Protein AF-A0A2M7FR73-F1 (afdb_monomer_lite)

Secondary structure (DSSP, 8-state):
--EEE-TTHHHHHTT-EEEE-HHHHHHHHH-HHHHHHHHHHTTTSEEEE-HHHHHHHHHT--SHHHHHHHHHHHTSTTEEEPP--HHHHHHHHHHHHHHHHHHHHH-TT----HHHHHHHHHHHHHGGGEEEEES-TTTS-GGGEEEEEEEEEEETTTTEEEEEEEEEE-HHHHHHHHHHHHHHHHHHHHHHHHH--

Organism: NCBI:txid1974536

Structure (mmCIF, N/CA/C/O backbone):
data_AF-A0A2M7FR73-F1
#
_entry.id   AF-A0A2M7FR73-F1
#
loop_
_atom_site.group_PDB
_atom_site.id
_atom_site.type_symbol
_atom_site.label_atom_id
_atom_site.label_alt_id
_atom_site.label_comp_id
_atom_site.label_asym_id
_atom_site.label_entity_id
_atom_site.label_seq_id
_atom_site.pdbx_PDB_ins_code
_atom_site.Cartn_x
_atom_site.Cartn_y
_atom_site.Cartn_z
_atom_site.occupancy
_atom_site.B_iso_or_equiv
_atom_site.auth_seq_id
_atom_site.auth_comp_id
_atom_site.auth_asym_id
_atom_site.auth_atom_id
_atom_site.pdbx_PDB_model_num
ATOM 1 N N . MET A 1 1 ? -22.924 7.585 11.594 1.00 59.19 1 MET A N 1
ATOM 2 C CA . MET A 1 1 ? -22.447 7.758 10.203 1.00 59.19 1 MET A CA 1
ATOM 3 C C . MET A 1 1 ? -22.747 6.503 9.373 1.00 59.19 1 MET A C 1
ATOM 5 O O . MET A 1 1 ? -22.727 5.417 9.946 1.00 59.19 1 MET A O 1
ATOM 9 N N . GLN A 1 2 ? -23.072 6.599 8.073 1.00 63.97 2 GLN A N 1
ATOM 10 C CA . GLN A 1 2 ? -23.275 5.413 7.218 1.00 63.97 2 GLN A CA 1
ATOM 11 C C . GLN A 1 2 ? -21.979 5.078 6.461 1.00 63.97 2 GLN A C 1
ATOM 13 O O . GLN A 1 2 ? -21.367 5.945 5.837 1.00 63.97 2 GLN A O 1
ATOM 18 N N . TYR A 1 3 ? -21.546 3.817 6.528 1.00 67.19 3 TYR A N 1
ATOM 19 C CA . TYR A 1 3 ? -20.463 3.293 5.698 1.00 67.19 3 TYR A CA 1
ATOM 20 C C . TYR A 1 3 ? -20.998 2.212 4.760 1.00 67.19 3 TYR A C 1
ATOM 22 O O . TYR A 1 3 ? -21.905 1.451 5.099 1.00 67.19 3 TYR A O 1
ATOM 30 N N . PHE A 1 4 ? -20.424 2.160 3.566 1.00 75.31 4 PHE A N 1
ATOM 31 C CA . PHE A 1 4 ? -20.781 1.244 2.498 1.00 75.31 4 PHE A CA 1
ATOM 32 C C . PHE A 1 4 ? -19.565 0.397 2.149 1.00 75.31 4 PHE A C 1
ATOM 34 O O . PHE A 1 4 ? -18.451 0.899 1.989 1.00 75.31 4 PHE A O 1
ATOM 41 N N . LEU A 1 5 ? -19.792 -0.904 2.026 1.00 75.38 5 LEU A N 1
ATOM 42 C CA . LEU A 1 5 ? -18.784 -1.876 1.635 1.00 75.38 5 LEU A CA 1
ATOM 43 C C . LEU A 1 5 ? -19.246 -2.526 0.342 1.00 75.38 5 LEU A C 1
ATOM 45 O O . LEU A 1 5 ? -20.418 -2.882 0.212 1.00 75.38 5 LEU A O 1
ATOM 49 N N . THR A 1 6 ? -18.333 -2.724 -0.602 1.00 73.75 6 THR A N 1
ATOM 50 C CA . THR A 1 6 ? -18.615 -3.635 -1.714 1.00 73.75 6 THR A CA 1
ATOM 51 C C . THR A 1 6 ? -18.852 -5.044 -1.172 1.00 73.75 6 THR A C 1
ATOM 53 O O . THR A 1 6 ? -18.180 -5.473 -0.229 1.00 73.75 6 THR A O 1
ATOM 56 N N . GLU A 1 7 ? -19.783 -5.778 -1.780 1.00 58.44 7 GLU A N 1
ATOM 57 C CA . GLU A 1 7 ? -20.043 -7.176 -1.429 1.00 58.44 7 GLU A CA 1
ATOM 58 C C . GLU A 1 7 ? -18.736 -8.000 -1.461 1.00 58.44 7 GLU A C 1
ATOM 60 O O . GLU A 1 7 ? -17.885 -7.801 -2.330 1.00 58.44 7 GLU A O 1
ATOM 65 N N . ASN A 1 8 ? -18.572 -8.930 -0.512 1.00 62.22 8 ASN A N 1
ATOM 66 C CA . ASN A 1 8 ? -17.455 -9.891 -0.414 1.00 62.22 8 ASN A CA 1
ATOM 67 C C . ASN A 1 8 ? -16.085 -9.374 0.075 1.00 62.22 8 ASN A C 1
ATOM 69 O O . ASN A 1 8 ? -15.104 -10.118 -0.011 1.00 62.22 8 ASN A O 1
ATOM 73 N N . ILE A 1 9 ? -15.978 -8.163 0.643 1.00 74.88 9 ILE A N 1
ATOM 74 C CA . ILE A 1 9 ? -14.707 -7.713 1.257 1.00 74.88 9 ILE A CA 1
ATOM 75 C C . ILE A 1 9 ? -14.231 -8.707 2.323 1.00 74.88 9 ILE A C 1
ATOM 77 O O . ILE A 1 9 ? -13.101 -9.183 2.245 1.00 74.88 9 ILE A O 1
ATOM 81 N N . SER A 1 10 ? -15.107 -9.069 3.264 1.00 65.94 10 SER A N 1
ATOM 82 C CA . SER A 1 10 ? -14.769 -9.909 4.419 1.00 65.94 10 SER A CA 1
ATOM 83 C C . SER A 1 10 ? -14.323 -11.325 4.034 1.00 65.94 10 SER A C 1
ATOM 85 O O . SER A 1 10 ? -13.342 -11.833 4.582 1.00 65.94 10 SER A O 1
ATOM 87 N N . SER A 1 11 ? -14.987 -11.958 3.059 1.00 65.12 11 SER A N 1
ATOM 88 C CA . SER A 1 11 ? -14.630 -13.302 2.582 1.00 65.12 11 SER A CA 1
ATOM 89 C C . SER A 1 11 ? -13.299 -13.317 1.834 1.00 65.12 11 SER A C 1
ATOM 91 O O . SER A 1 11 ? -12.516 -14.251 1.996 1.00 65.12 11 SER A O 1
ATOM 93 N N . ASN A 1 12 ? -13.011 -12.272 1.052 1.00 70.31 12 ASN A N 1
ATOM 94 C CA . ASN A 1 12 ? -11.760 -12.167 0.303 1.00 70.31 12 ASN A CA 1
ATOM 95 C C . ASN A 1 12 ? -10.567 -11.840 1.210 1.00 70.31 12 ASN A C 1
ATOM 97 O O . ASN A 1 12 ? -9.438 -12.201 0.884 1.00 70.31 12 ASN A O 1
ATOM 101 N N . SER A 1 13 ? -10.802 -11.181 2.347 1.00 75.25 13 SER A N 1
ATOM 102 C CA . SER A 1 13 ? -9.756 -10.700 3.252 1.00 75.25 13 SER A CA 1
ATOM 103 C C . SER A 1 13 ? -9.394 -11.617 4.408 1.00 75.25 13 SER A C 1
ATOM 105 O O . SER A 1 13 ? -8.454 -11.283 5.122 1.00 75.25 13 SER A O 1
ATOM 107 N N . SER A 1 14 ? -10.090 -12.738 4.616 1.00 84.19 14 SER A N 1
ATOM 108 C CA . SER A 1 14 ? -9.852 -13.617 5.770 1.00 84.19 14 SER A CA 1
ATOM 109 C C . SER A 1 14 ? -8.416 -14.158 5.809 1.00 84.19 14 SER A C 1
ATOM 111 O O . SER A 1 14 ? -7.885 -14.616 4.794 1.00 84.19 14 SER A O 1
ATOM 113 N N . ASN A 1 15 ? -7.806 -14.168 6.997 1.00 89.94 15 ASN A N 1
ATOM 114 C CA . ASN A 1 15 ? -6.436 -14.626 7.256 1.00 89.94 15 ASN A CA 1
ATOM 115 C C . ASN A 1 15 ? -5.366 -13.859 6.458 1.00 89.94 15 ASN A C 1
ATOM 117 O O . ASN A 1 15 ? -4.362 -14.438 6.035 1.00 89.94 15 ASN A O 1
ATOM 121 N N . LYS A 1 16 ? -5.590 -12.562 6.211 1.00 95.00 16 LYS A N 1
ATOM 122 C CA . LYS A 1 16 ? -4.648 -11.671 5.513 1.00 95.00 16 LYS A CA 1
ATOM 123 C C . LYS A 1 16 ? -4.092 -10.601 6.443 1.00 95.00 16 LYS A C 1
ATOM 125 O O . LYS A 1 16 ? -4.699 -10.252 7.453 1.00 95.00 16 LYS A O 1
ATOM 130 N N . GLN A 1 17 ? -2.951 -10.045 6.061 1.00 96.62 17 GLN A N 1
ATOM 131 C CA . GLN A 1 17 ? -2.432 -8.799 6.615 1.00 96.62 17 GLN A CA 1
ATOM 132 C C . GLN A 1 17 ? -3.007 -7.617 5.829 1.00 96.62 17 GLN A C 1
ATOM 134 O O . GLN A 1 17 ? -2.804 -7.509 4.622 1.00 96.62 17 GLN A O 1
ATOM 139 N N . ILE A 1 18 ? -3.733 -6.737 6.501 1.00 97.06 18 ILE A N 1
ATOM 140 C CA . ILE A 1 18 ? -4.370 -5.560 5.917 1.00 97.06 18 ILE A CA 1
ATOM 141 C C . ILE A 1 18 ? -3.530 -4.346 6.288 1.00 97.06 18 ILE A C 1
ATOM 143 O O . ILE A 1 18 ? -3.634 -3.824 7.393 1.00 97.06 18 ILE A O 1
ATOM 147 N N . PHE A 1 19 ? -2.667 -3.928 5.373 1.00 97.56 19 PHE A N 1
ATOM 148 C CA . PHE A 1 19 ? -1.839 -2.744 5.539 1.00 97.56 19 PHE A CA 1
ATOM 149 C C . PHE A 1 19 ? -2.688 -1.485 5.398 1.00 97.56 19 PHE A C 1
ATOM 151 O O . PHE A 1 19 ? -3.508 -1.381 4.482 1.00 97.56 19 PHE A O 1
ATOM 158 N N . LEU A 1 20 ? -2.481 -0.538 6.305 1.00 96.94 20 LEU A N 1
ATOM 159 C CA . LEU A 1 20 ? -3.213 0.721 6.348 1.00 96.94 20 LEU A CA 1
ATOM 160 C C . LEU A 1 20 ? -2.299 1.853 5.884 1.00 96.94 20 LEU A C 1
ATOM 162 O O . LEU A 1 20 ? -1.290 2.141 6.522 1.00 96.94 20 LEU A O 1
ATOM 166 N N . ASP A 1 21 ? -2.657 2.481 4.771 1.00 94.94 21 ASP A N 1
ATOM 167 C CA . ASP A 1 21 ? -2.000 3.698 4.304 1.00 94.94 21 ASP A CA 1
ATOM 168 C C . ASP A 1 21 ? -2.312 4.890 5.233 1.00 94.94 21 ASP A C 1
ATOM 170 O O . ASP A 1 21 ? -3.352 4.918 5.900 1.00 94.94 21 ASP A O 1
ATOM 174 N N . ASN A 1 22 ? -1.447 5.904 5.243 1.00 94.25 22 ASN A N 1
ATOM 175 C CA . ASN A 1 22 ? -1.577 7.116 6.052 1.00 94.25 22 ASN A CA 1
ATOM 176 C C . ASN A 1 22 ? -2.918 7.838 5.828 1.00 94.25 22 ASN A C 1
ATOM 178 O O . ASN A 1 22 ? -3.562 8.283 6.780 1.00 94.25 22 ASN A O 1
ATOM 182 N N . ASP A 1 23 ? -3.383 7.903 4.579 1.00 92.38 23 ASP A N 1
ATOM 183 C CA . ASP A 1 23 ? -4.678 8.499 4.236 1.00 92.38 23 ASP A CA 1
ATOM 184 C C . ASP A 1 23 ? -5.845 7.837 4.975 1.00 92.38 23 ASP A C 1
ATOM 186 O O . ASP A 1 23 ? -6.794 8.509 5.392 1.00 92.38 23 ASP A O 1
ATOM 190 N N . PHE A 1 24 ? -5.782 6.512 5.115 1.00 94.38 24 PHE A N 1
ATOM 191 C CA . PHE A 1 24 ? -6.808 5.746 5.801 1.00 94.38 24 PHE A CA 1
ATOM 192 C C . PHE A 1 24 ? -6.625 5.799 7.317 1.00 94.38 24 PHE A C 1
ATOM 194 O O . PHE A 1 24 ? -7.611 5.959 8.025 1.00 94.38 24 PHE A O 1
ATOM 201 N N . LEU A 1 25 ? -5.388 5.766 7.825 1.00 95.25 25 LEU A N 1
ATOM 202 C CA . LEU A 1 25 ? -5.105 5.967 9.253 1.00 95.25 25 LEU A CA 1
ATOM 203 C C . LEU A 1 25 ? -5.626 7.317 9.752 1.00 95.25 25 LEU A C 1
ATOM 205 O O . LEU A 1 25 ? -6.305 7.370 10.773 1.00 95.25 25 LEU A O 1
ATOM 209 N N . SER A 1 26 ? -5.385 8.386 8.992 1.00 93.88 26 SER A N 1
ATOM 210 C CA . SER A 1 26 ? -5.918 9.725 9.274 1.00 93.88 26 SER A CA 1
ATOM 211 C C . SER A 1 26 ? -7.439 9.739 9.292 1.00 93.88 26 SER A C 1
ATOM 213 O O . SER A 1 26 ? -8.045 10.359 10.158 1.00 93.88 26 SER A O 1
ATOM 215 N N . PHE A 1 27 ? -8.070 8.999 8.382 1.00 92.69 27 PHE A N 1
ATOM 216 C CA . PHE A 1 27 ? -9.517 8.869 8.383 1.00 92.69 27 PHE A CA 1
ATOM 217 C C . PHE A 1 27 ? -10.043 8.115 9.609 1.00 92.69 27 PHE A C 1
ATOM 219 O O . PHE A 1 27 ? -10.992 8.575 10.231 1.00 92.69 27 PHE A O 1
ATOM 226 N N . LEU A 1 28 ? -9.424 6.998 9.989 1.00 93.88 28 LEU A N 1
ATOM 227 C CA . LEU A 1 28 ? -9.818 6.244 11.180 1.00 93.88 28 LEU A CA 1
ATOM 228 C C . LEU A 1 28 ? -9.638 7.053 12.467 1.00 93.88 28 LEU A C 1
ATOM 230 O O . LEU A 1 28 ? -10.496 6.990 13.338 1.00 93.88 28 LEU A O 1
ATOM 234 N N . PHE A 1 29 ? -8.560 7.832 12.564 1.00 94.19 29 PHE A N 1
ATOM 235 C CA . PHE A 1 29 ? -8.292 8.703 13.709 1.00 94.19 29 PHE A CA 1
ATOM 236 C C . PHE A 1 29 ? -9.368 9.780 13.904 1.00 94.19 29 PHE A C 1
ATOM 238 O O . PHE A 1 29 ? -9.668 10.161 15.029 1.00 94.19 29 PHE A O 1
ATOM 245 N N . GLU A 1 30 ? -9.953 10.269 12.812 1.00 91.75 30 GLU A N 1
ATOM 246 C CA . GLU A 1 30 ? -11.005 11.289 12.841 1.00 91.75 30 GLU A CA 1
ATOM 247 C C . GLU A 1 30 ? -12.422 10.704 13.001 1.00 91.75 30 GLU A C 1
ATOM 249 O O . GLU A 1 30 ? -13.370 11.471 13.167 1.00 91.75 30 GLU A O 1
ATOM 254 N N . ASN A 1 31 ? -12.604 9.380 12.887 1.00 89.62 31 ASN A N 1
ATOM 255 C CA . ASN A 1 31 ? -13.924 8.758 12.735 1.00 89.62 31 ASN A CA 1
ATOM 256 C C . ASN A 1 31 ? -14.073 7.480 13.578 1.00 89.62 31 ASN A C 1
ATOM 258 O O . ASN A 1 31 ? -13.907 6.364 13.070 1.00 89.62 31 ASN A O 1
ATOM 262 N N . ASP A 1 32 ? -14.488 7.648 14.835 1.00 89.12 32 ASP A N 1
ATOM 263 C CA . ASP A 1 32 ? -14.685 6.556 15.802 1.00 89.12 32 ASP A CA 1
ATOM 264 C C . ASP A 1 32 ? -15.652 5.470 15.294 1.00 89.12 32 ASP A C 1
ATOM 266 O O . ASP A 1 32 ? -15.356 4.280 15.392 1.00 89.12 32 ASP A O 1
ATOM 270 N N . ASP A 1 33 ? -16.759 5.860 14.648 1.00 87.56 33 ASP A N 1
ATOM 271 C CA . ASP A 1 33 ? -17.737 4.926 14.061 1.00 87.56 33 ASP A CA 1
ATOM 272 C C . ASP A 1 33 ? -17.077 3.931 13.083 1.00 87.56 33 ASP A C 1
ATOM 274 O O . ASP A 1 33 ? -17.416 2.743 13.040 1.00 87.56 33 ASP A O 1
ATOM 278 N N . VAL A 1 34 ? -16.130 4.409 12.268 1.00 89.00 34 VAL A N 1
ATOM 279 C CA . VAL A 1 34 ? -15.434 3.564 11.285 1.00 89.00 34 VAL A CA 1
ATOM 280 C C . VAL A 1 34 ? -14.333 2.768 11.969 1.00 89.00 34 VAL A C 1
ATOM 282 O O . VAL A 1 34 ? -14.168 1.585 11.665 1.00 89.00 34 VAL A O 1
ATOM 285 N N . LEU A 1 35 ? -13.617 3.376 12.916 1.00 92.19 35 LEU A N 1
ATOM 286 C CA . LEU A 1 35 ? -12.625 2.689 13.737 1.00 92.19 35 LEU A CA 1
ATOM 287 C C . LEU A 1 35 ? -13.225 1.465 14.444 1.00 92.19 35 LEU A C 1
ATOM 289 O O . LEU A 1 35 ? -12.611 0.401 14.439 1.00 92.19 35 LEU A O 1
ATOM 293 N N . GLU A 1 36 ? -14.443 1.573 14.977 1.00 90.69 36 GLU A N 1
ATOM 294 C CA . GLU A 1 36 ? -15.150 0.454 15.609 1.00 90.69 36 GLU A CA 1
ATOM 295 C C . GLU A 1 36 ? -15.612 -0.621 14.612 1.00 90.69 36 GLU A C 1
ATOM 297 O O . GLU A 1 36 ? -15.669 -1.812 14.942 1.00 90.69 36 GLU A O 1
ATOM 302 N N . ALA A 1 37 ? -15.963 -0.223 13.388 1.00 89.31 37 ALA A N 1
ATOM 303 C CA . ALA A 1 37 ? -16.460 -1.134 12.362 1.00 89.31 37 ALA A CA 1
ATOM 304 C C . ALA A 1 37 ? -15.344 -1.974 11.721 1.00 89.31 37 ALA A C 1
ATOM 306 O O . ALA A 1 37 ? -15.544 -3.154 11.424 1.00 89.31 37 ALA A O 1
ATOM 307 N N . ILE A 1 38 ? -14.161 -1.395 11.511 1.00 91.06 38 ILE A N 1
ATOM 308 C CA . ILE A 1 38 ? -13.073 -2.008 10.735 1.00 91.06 38 ILE A CA 1
ATOM 309 C C . ILE A 1 38 ? -12.577 -3.345 11.309 1.00 91.06 38 ILE A C 1
ATOM 311 O O . ILE A 1 38 ? -12.502 -4.309 10.541 1.00 91.06 38 ILE A O 1
ATOM 315 N N . PRO A 1 39 ? -12.336 -3.496 12.624 1.00 90.06 39 PRO A N 1
ATOM 316 C CA . PRO A 1 39 ? -11.994 -4.791 13.209 1.00 90.06 39 PRO A CA 1
ATOM 317 C C . PRO A 1 39 ? -13.078 -5.857 13.005 1.00 90.06 39 PRO A C 1
ATOM 319 O O . PRO A 1 39 ? -12.763 -7.038 12.908 1.00 90.06 39 PRO A O 1
ATOM 322 N N . ARG A 1 40 ? -14.359 -5.471 12.901 1.00 88.94 40 ARG A N 1
ATOM 323 C CA . ARG A 1 40 ? -15.458 -6.417 12.635 1.00 88.94 40 ARG A CA 1
ATOM 324 C C . ARG A 1 40 ? -15.454 -6.881 11.180 1.00 88.94 40 ARG A C 1
ATOM 326 O O . ARG A 1 40 ? -15.692 -8.056 10.914 1.00 88.94 40 ARG A O 1
ATOM 333 N N . ILE A 1 41 ? -15.158 -5.972 10.251 1.00 88.56 41 ILE A N 1
ATOM 334 C CA . ILE A 1 41 ? -15.055 -6.256 8.811 1.00 88.56 41 ILE A CA 1
ATOM 335 C C . ILE A 1 41 ? -13.890 -7.215 8.532 1.00 88.56 41 ILE A C 1
ATOM 337 O O . ILE A 1 41 ? -14.020 -8.133 7.723 1.00 88.56 41 ILE A O 1
ATOM 341 N N . PHE A 1 42 ? -12.775 -7.023 9.238 1.00 91.62 42 PHE A N 1
ATOM 342 C CA . PHE A 1 42 ? -11.528 -7.770 9.080 1.00 91.62 42 PHE A CA 1
ATOM 343 C C . PHE A 1 42 ? -11.244 -8.696 10.273 1.00 91.62 42 PHE A C 1
ATOM 345 O O . PHE A 1 42 ? -10.096 -8.875 10.664 1.00 91.62 42 PHE A O 1
ATOM 352 N N . SER A 1 43 ? -12.286 -9.299 10.851 1.00 88.81 43 SER A N 1
ATOM 353 C CA . SER A 1 43 ? -12.218 -10.028 12.130 1.00 88.81 43 SER A CA 1
ATOM 354 C C . SER A 1 43 ? -11.258 -11.220 12.165 1.00 88.81 43 SER A C 1
ATOM 356 O O . SER A 1 43 ? -10.740 -11.554 13.227 1.00 88.81 43 SER A O 1
ATOM 358 N N . ASN A 1 44 ? -10.981 -11.836 11.015 1.00 90.81 44 ASN A N 1
ATOM 359 C CA . ASN A 1 44 ? -10.023 -12.940 10.875 1.00 90.81 44 ASN A CA 1
ATOM 360 C C . ASN A 1 44 ? -8.688 -12.488 10.268 1.00 90.81 44 ASN A C 1
ATOM 362 O O . ASN A 1 44 ? -7.964 -13.293 9.682 1.00 90.81 44 ASN A O 1
ATOM 366 N N . SER A 1 45 ? -8.384 -11.199 10.325 1.00 94.38 45 SER A N 1
ATOM 367 C CA . SER A 1 45 ? -7.256 -10.593 9.628 1.00 94.38 45 SER A CA 1
ATOM 368 C C . SER A 1 45 ? -6.504 -9.669 10.570 1.00 94.38 45 SER A C 1
ATOM 370 O O . SER A 1 45 ? -7.024 -9.204 11.580 1.00 94.38 45 SER A O 1
ATOM 372 N N . SER A 1 46 ? -5.247 -9.405 10.245 1.00 95.50 46 SER A N 1
ATOM 373 C CA . SER A 1 46 ? -4.416 -8.496 11.027 1.00 95.50 46 SER A CA 1
ATOM 374 C C . SER A 1 46 ? -4.446 -7.117 10.394 1.00 95.50 46 SER A C 1
ATOM 376 O O . SER A 1 46 ? -4.090 -6.994 9.225 1.00 95.50 46 SER A O 1
ATOM 378 N N . LEU A 1 47 ? -4.825 -6.084 11.144 1.00 97.19 47 LEU A N 1
ATOM 379 C CA . LEU A 1 47 ? -4.656 -4.698 10.707 1.00 97.19 47 LEU A CA 1
ATOM 380 C C . LEU A 1 47 ? -3.208 -4.300 10.977 1.00 97.19 47 LEU A C 1
ATOM 382 O O . LEU A 1 47 ? -2.758 -4.342 12.119 1.00 97.19 47 LEU A O 1
ATOM 386 N N . VAL A 1 48 ? -2.461 -3.978 9.927 1.00 97.50 48 VAL A N 1
ATOM 387 C CA . VAL A 1 48 ? -1.015 -3.772 10.000 1.00 97.50 48 VAL A CA 1
ATOM 388 C C . VAL A 1 48 ? -0.670 -2.322 9.692 1.00 97.50 48 VAL A C 1
ATOM 390 O O . VAL A 1 48 ? -1.102 -1.776 8.677 1.00 97.50 48 VAL A O 1
ATOM 393 N N . ILE A 1 49 ? 0.157 -1.721 10.543 1.00 97.31 49 ILE A N 1
ATOM 394 C CA . ILE A 1 49 ? 0.754 -0.406 10.305 1.00 97.31 49 ILE A CA 1
ATOM 395 C C . ILE A 1 49 ? 2.199 -0.621 9.864 1.00 97.31 49 ILE A C 1
ATOM 397 O O . ILE A 1 49 ? 3.006 -1.221 10.578 1.00 97.31 49 ILE A O 1
ATOM 401 N N . ASP A 1 50 ? 2.520 -0.171 8.653 1.00 96.12 50 ASP A N 1
ATOM 402 C CA . ASP A 1 50 ? 3.901 -0.143 8.184 1.00 96.12 50 ASP A CA 1
ATOM 403 C C . ASP A 1 50 ? 4.651 1.039 8.810 1.00 96.12 50 ASP A C 1
ATOM 405 O O . ASP A 1 50 ? 4.085 2.119 8.969 1.00 96.12 50 ASP A O 1
ATOM 409 N N . SER A 1 51 ? 5.940 0.859 9.104 1.00 94.38 51 SER A N 1
ATOM 410 C CA . SER A 1 51 ? 6.797 1.914 9.658 1.00 94.38 51 SER A CA 1
ATOM 411 C C . SER A 1 51 ? 6.834 3.185 8.804 1.00 94.38 51 SER A C 1
ATOM 413 O O . SER A 1 51 ? 7.022 4.275 9.335 1.00 94.38 51 SER A O 1
ATOM 415 N N . PHE A 1 52 ? 6.671 3.073 7.482 1.00 93.94 52 PHE A N 1
ATOM 416 C CA . PHE A 1 52 ? 6.593 4.236 6.604 1.00 93.94 52 PHE A CA 1
ATOM 417 C C . PHE A 1 52 ? 5.237 4.942 6.697 1.00 93.94 52 PHE A C 1
ATOM 419 O O . PHE A 1 52 ? 5.214 6.168 6.725 1.00 93.94 52 PHE A O 1
ATOM 426 N N . SER A 1 53 ? 4.130 4.200 6.810 1.00 95.12 53 SER A N 1
ATOM 427 C CA . SER A 1 53 ? 2.803 4.788 7.044 1.00 95.12 53 SER A CA 1
ATOM 428 C C . SER A 1 53 ? 2.728 5.464 8.411 1.00 95.12 53 SER A C 1
ATOM 430 O O . SER A 1 53 ? 2.221 6.576 8.508 1.00 95.12 53 SER A O 1
ATOM 432 N N . GLU A 1 54 ? 3.288 4.838 9.450 1.00 95.50 54 GLU A N 1
ATOM 433 C CA . GLU A 1 54 ? 3.473 5.447 10.772 1.00 95.50 54 GLU A CA 1
ATOM 434 C C . GLU A 1 54 ? 4.295 6.735 10.676 1.00 95.50 54 GLU A C 1
ATOM 436 O O . GLU A 1 54 ? 3.893 7.773 11.201 1.00 95.50 54 GLU A O 1
ATOM 441 N N . PHE A 1 55 ? 5.428 6.689 9.969 1.00 95.00 55 PHE A N 1
ATOM 442 C CA . PHE A 1 55 ? 6.268 7.862 9.775 1.00 95.00 55 PHE A CA 1
ATOM 443 C C . PHE A 1 55 ? 5.498 9.011 9.116 1.00 95.00 55 PHE A C 1
ATOM 445 O O . PHE A 1 55 ? 5.543 10.123 9.634 1.00 95.00 55 PHE A O 1
ATOM 452 N N . GLU A 1 56 ? 4.763 8.779 8.024 1.00 94.00 56 GLU A N 1
ATOM 453 C CA . GLU A 1 56 ? 3.955 9.839 7.396 1.00 94.00 56 GLU A CA 1
ATOM 454 C C . GLU A 1 56 ? 2.837 10.346 8.299 1.00 94.00 56 GLU A C 1
ATOM 456 O O . GLU A 1 56 ? 2.616 11.553 8.376 1.00 94.00 56 GLU A O 1
ATOM 461 N N . PHE A 1 57 ? 2.178 9.441 9.019 1.00 95.12 57 PHE A N 1
ATOM 462 C CA . PHE A 1 57 ? 1.086 9.776 9.924 1.00 95.12 57 PHE A CA 1
ATOM 463 C C . PHE A 1 57 ? 1.517 10.704 11.062 1.00 95.12 57 PHE A C 1
ATOM 465 O O . PHE A 1 57 ? 0.718 11.527 11.516 1.00 95.12 57 PHE A O 1
ATOM 472 N N . LEU A 1 58 ? 2.775 10.592 11.501 1.00 95.12 58 LEU A N 1
ATOM 473 C CA . LEU A 1 58 ? 3.344 11.375 12.597 1.00 95.12 58 LEU A CA 1
ATOM 474 C C . LEU A 1 58 ? 4.180 12.582 12.144 1.00 95.12 58 LEU A C 1
ATOM 476 O O . LEU A 1 58 ? 4.302 13.545 12.903 1.00 95.12 58 LEU A O 1
ATOM 480 N N . ARG A 1 59 ? 4.780 12.550 10.945 1.00 92.00 59 ARG A N 1
ATOM 481 C CA . ARG A 1 59 ? 5.768 13.552 10.497 1.00 92.00 59 ARG A CA 1
ATOM 482 C C . ARG A 1 59 ? 5.188 14.959 10.386 1.00 92.00 59 ARG A C 1
ATOM 484 O O . ARG A 1 59 ? 5.868 15.914 10.752 1.00 92.00 59 ARG A O 1
ATOM 491 N N . ASP A 1 60 ? 3.968 15.088 9.875 1.00 81.50 60 ASP A N 1
ATOM 492 C CA . ASP A 1 60 ? 3.410 16.389 9.482 1.00 81.50 60 ASP A CA 1
ATOM 493 C C . ASP A 1 60 ? 2.630 17.084 10.624 1.00 81.50 60 ASP A C 1
ATOM 495 O O . ASP A 1 60 ? 1.935 18.078 10.410 1.00 81.50 60 ASP A O 1
ATOM 499 N N . ILE A 1 61 ? 2.777 16.598 11.865 1.00 89.12 61 ILE A N 1
ATOM 500 C CA . ILE A 1 61 ? 2.107 17.139 13.053 1.00 89.12 61 ILE A CA 1
ATOM 501 C C . ILE A 1 61 ? 2.995 18.177 13.746 1.00 89.12 61 ILE A C 1
ATOM 503 O O . ILE A 1 61 ? 3.996 17.849 14.385 1.00 89.12 61 ILE A O 1
ATOM 507 N N . PHE A 1 62 ? 2.592 19.445 13.679 1.00 88.44 62 PHE A N 1
ATOM 508 C CA . PHE A 1 62 ? 3.308 20.533 14.350 1.00 88.44 62 PHE A CA 1
ATOM 509 C C . PHE A 1 62 ? 2.988 20.636 15.851 1.00 88.44 62 PHE A C 1
ATOM 511 O O . PHE A 1 62 ? 3.845 21.025 16.644 1.00 88.44 62 PHE A O 1
ATOM 518 N N . VAL A 1 63 ? 1.756 20.307 16.259 1.00 93.88 63 VAL A N 1
ATOM 519 C CA . VAL A 1 63 ? 1.283 20.489 17.639 1.00 93.88 63 VAL A CA 1
ATOM 520 C C . VAL A 1 63 ? 1.660 19.270 18.496 1.00 93.88 63 VAL A C 1
ATOM 522 O O . VAL A 1 63 ? 1.163 18.173 18.237 1.00 93.88 63 VAL A O 1
ATOM 525 N N . PRO A 1 64 ? 2.469 19.424 19.565 1.00 93.38 64 PRO A N 1
ATOM 526 C CA . PRO A 1 64 ? 2.932 18.281 20.357 1.00 93.38 64 PRO A CA 1
ATOM 527 C C . PRO A 1 64 ? 1.811 17.445 20.985 1.00 93.38 64 PRO A C 1
ATOM 529 O O . PRO A 1 64 ? 1.923 16.225 21.047 1.00 93.38 64 PRO A O 1
ATOM 532 N N . SER A 1 65 ? 0.719 18.073 21.433 1.00 95.62 65 SER A N 1
ATOM 533 C CA . SER A 1 65 ? -0.416 17.344 22.012 1.00 95.62 65 SER A CA 1
ATOM 534 C C . SER A 1 65 ? -1.142 16.479 20.983 1.00 95.62 65 SER A C 1
ATOM 536 O O . SER A 1 65 ? -1.541 15.367 21.309 1.00 95.62 65 SER A O 1
ATOM 538 N N . GLU A 1 66 ? -1.276 16.948 19.741 1.00 95.25 66 GLU A N 1
ATOM 539 C CA . GLU A 1 66 ? -1.855 16.145 18.660 1.00 95.25 66 GLU A CA 1
ATOM 540 C C . GLU A 1 66 ? -0.963 14.943 18.345 1.00 95.25 66 GLU A C 1
ATOM 542 O O . GLU A 1 66 ? -1.461 13.830 18.192 1.00 95.25 66 GLU A O 1
ATOM 547 N N . ARG A 1 67 ? 0.361 15.135 18.340 1.00 95.12 67 ARG A N 1
ATOM 548 C CA . ARG A 1 67 ? 1.307 14.038 18.131 1.00 95.12 67 ARG A CA 1
ATOM 549 C C . ARG A 1 67 ? 1.132 12.938 19.178 1.00 95.12 67 ARG A C 1
ATOM 551 O O . ARG A 1 67 ? 1.063 11.774 18.804 1.00 95.12 67 ARG A O 1
ATOM 558 N N . VAL A 1 68 ? 0.992 13.300 20.455 1.00 96.25 68 VAL A N 1
ATOM 559 C CA . VAL A 1 68 ? 0.751 12.327 21.537 1.00 96.25 68 VAL A CA 1
ATOM 560 C C . VAL A 1 68 ? -0.548 11.549 21.310 1.00 96.25 68 VAL A C 1
ATOM 562 O O . VAL A 1 68 ? -0.565 10.335 21.495 1.00 96.25 68 VAL A O 1
ATOM 565 N N . LEU A 1 69 ? -1.625 12.211 20.874 1.00 96.88 69 LEU A N 1
ATOM 566 C CA . LEU A 1 69 ? -2.893 11.536 20.568 1.00 96.88 69 LEU A CA 1
ATOM 567 C C . LEU A 1 69 ? -2.747 10.546 19.405 1.00 96.88 69 LEU A C 1
ATOM 569 O O . LEU A 1 69 ? -3.269 9.435 19.469 1.00 96.88 69 LEU A O 1
ATOM 573 N N . ARG A 1 70 ? -2.004 10.920 18.360 1.00 96.44 70 ARG A N 1
ATOM 574 C CA . ARG A 1 70 ? -1.746 10.050 17.206 1.00 96.44 70 ARG A CA 1
ATOM 575 C C . ARG A 1 70 ? -0.857 8.860 17.557 1.00 96.44 70 ARG A C 1
ATOM 577 O O . ARG A 1 70 ? -1.162 7.747 17.142 1.00 96.44 70 ARG A O 1
ATOM 584 N N . GLU A 1 71 ? 0.189 9.076 18.353 1.00 96.62 71 GLU A N 1
ATOM 585 C CA . GLU A 1 71 ? 1.047 8.009 18.888 1.00 96.62 71 GLU A CA 1
ATOM 586 C C . GLU A 1 71 ? 0.231 7.026 19.746 1.00 96.62 71 GLU A C 1
ATOM 588 O O . GLU A 1 71 ? 0.368 5.810 19.604 1.00 96.62 71 GLU A O 1
ATOM 593 N N . GLN A 1 72 ? -0.675 7.532 20.591 1.00 97.00 72 GLN A N 1
ATOM 594 C CA . GLN A 1 72 ? -1.596 6.695 21.367 1.00 97.00 72 GLN A CA 1
ATOM 595 C C . GLN A 1 72 ? -2.536 5.887 20.468 1.00 97.00 72 GLN A C 1
ATOM 597 O O . GLN A 1 72 ? -2.707 4.693 20.702 1.00 97.00 72 GLN A O 1
ATOM 602 N N . PHE A 1 73 ? -3.106 6.512 19.437 1.00 97.38 73 PHE A N 1
ATOM 603 C CA . PHE A 1 73 ? -4.011 5.867 18.487 1.00 97.38 73 PHE A CA 1
ATOM 604 C C . PHE A 1 73 ? -3.358 4.683 17.758 1.00 97.38 73 PHE A C 1
ATOM 606 O O . PHE A 1 73 ? -3.896 3.577 17.778 1.00 97.38 73 PHE A O 1
ATOM 613 N N . ILE A 1 74 ? -2.173 4.865 17.166 1.00 96.31 74 ILE A N 1
ATOM 614 C CA . ILE A 1 74 ? -1.479 3.771 16.454 1.00 96.31 74 ILE A CA 1
ATOM 615 C C . ILE A 1 74 ? -0.946 2.684 17.397 1.00 96.31 74 ILE A C 1
ATOM 617 O O . ILE A 1 74 ? -0.617 1.591 16.944 1.00 96.31 74 ILE A O 1
ATOM 621 N N . SER A 1 75 ? -0.891 2.967 18.702 1.00 96.44 75 SER A N 1
ATOM 622 C CA . SER A 1 75 ? -0.518 2.003 19.743 1.00 96.44 75 SER A CA 1
ATOM 623 C C . SER A 1 75 ? -1.691 1.136 20.215 1.00 96.44 75 SER A C 1
ATOM 625 O O . SER A 1 75 ? -1.514 0.298 21.104 1.00 96.44 75 SER A O 1
ATOM 627 N N . TYR A 1 76 ? -2.901 1.324 19.675 1.00 96.69 76 TYR A N 1
ATOM 628 C CA . TYR A 1 76 ? -4.047 0.485 20.022 1.00 96.69 76 TYR A CA 1
ATOM 629 C C . TYR A 1 76 ? -3.798 -0.977 19.638 1.00 96.69 76 TYR A C 1
ATOM 631 O O . TYR A 1 76 ? -3.255 -1.285 18.582 1.00 96.69 76 TYR A O 1
ATOM 639 N N . ASN A 1 77 ? -4.264 -1.896 20.486 1.00 94.81 77 ASN A N 1
ATOM 640 C CA . ASN A 1 77 ? -4.061 -3.343 20.333 1.00 94.81 77 ASN A CA 1
ATOM 641 C C . ASN A 1 77 ? -4.699 -3.952 19.071 1.00 94.81 77 ASN A C 1
ATOM 643 O O . ASN A 1 77 ? -4.388 -5.088 18.717 1.00 94.81 77 ASN A O 1
ATOM 647 N N . ILE A 1 78 ? -5.597 -3.219 18.412 1.00 95.06 78 ILE A N 1
ATOM 648 C CA . ILE A 1 78 ? -6.185 -3.608 17.129 1.00 95.06 78 ILE A CA 1
ATOM 649 C C . ILE A 1 78 ? -5.171 -3.530 15.980 1.00 95.06 78 ILE A C 1
ATOM 651 O O . ILE A 1 78 ? -5.372 -4.185 14.958 1.00 95.06 78 ILE A O 1
ATOM 655 N N . PHE A 1 79 ? -4.101 -2.745 16.137 1.00 97.12 79 PHE A N 1
ATOM 656 C CA . PHE A 1 79 ? -3.059 -2.566 15.137 1.00 97.12 79 PHE A CA 1
ATOM 657 C C . PHE A 1 79 ? -1.828 -3.406 15.470 1.00 97.12 79 PHE A C 1
ATOM 659 O O . PHE A 1 79 ? -1.415 -3.537 16.622 1.00 97.12 79 PHE A O 1
ATOM 666 N N . ILE A 1 80 ? -1.218 -3.970 14.431 1.00 96.25 80 ILE A N 1
ATOM 667 C CA . ILE A 1 80 ? 0.011 -4.752 14.521 1.00 96.25 80 ILE A CA 1
ATOM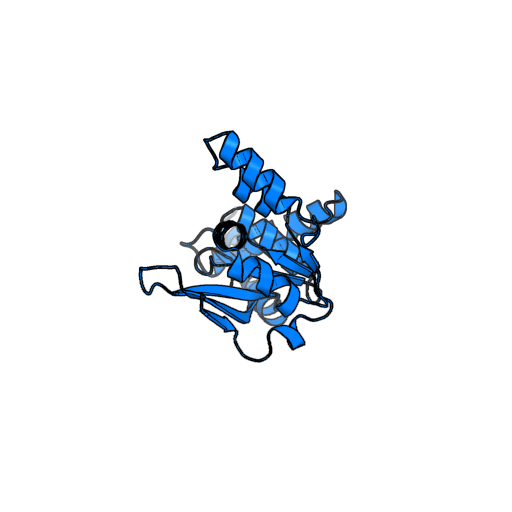 668 C C . ILE A 1 80 ? 1.111 -4.011 13.754 1.00 96.25 80 ILE A C 1
ATOM 670 O O . ILE A 1 80 ? 0.927 -3.711 12.573 1.00 96.25 80 ILE A O 1
ATOM 674 N N . PRO A 1 81 ? 2.274 -3.729 14.361 1.00 94.56 81 PRO A N 1
ATOM 675 C CA . PRO A 1 81 ? 3.383 -3.131 13.632 1.00 94.56 81 PRO A CA 1
ATOM 676 C C . PRO A 1 81 ? 3.975 -4.129 12.627 1.00 94.56 81 PRO A C 1
ATOM 678 O O . PRO A 1 81 ? 4.144 -5.318 12.918 1.00 94.56 81 PRO A O 1
ATOM 681 N N . ALA A 1 82 ? 4.324 -3.656 11.432 1.00 93.62 82 ALA A N 1
ATOM 682 C CA . ALA A 1 82 ? 4.979 -4.485 10.427 1.00 93.62 82 ALA A CA 1
ATOM 683 C C . ALA A 1 82 ? 6.404 -4.881 10.858 1.00 93.62 82 ALA A C 1
ATOM 685 O O . ALA A 1 82 ? 7.207 -4.048 11.279 1.00 93.62 82 ALA A O 1
ATOM 686 N N . LEU A 1 83 ? 6.760 -6.158 10.680 1.00 85.50 83 LEU A N 1
ATOM 687 C CA . 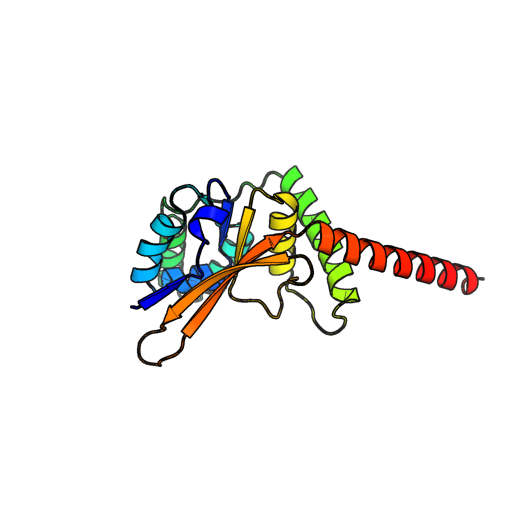LEU A 1 83 ? 8.121 -6.631 10.939 1.00 85.50 83 LEU A CA 1
ATOM 688 C C . LEU A 1 83 ? 9.103 -6.123 9.870 1.00 85.50 83 LEU A C 1
ATOM 690 O O . LEU A 1 83 ? 8.847 -6.199 8.662 1.00 85.50 83 LEU A O 1
ATOM 694 N N . ASN A 1 84 ? 10.254 -5.641 10.340 1.00 79.19 84 ASN A N 1
ATOM 695 C CA . ASN A 1 84 ? 11.258 -4.925 9.552 1.00 79.19 84 ASN A CA 1
ATOM 696 C C . ASN A 1 84 ? 12.682 -5.442 9.801 1.00 79.19 84 ASN A C 1
ATOM 698 O O . ASN A 1 84 ? 13.602 -4.683 10.092 1.00 79.19 84 ASN A O 1
ATOM 702 N N . HIS A 1 85 ? 12.894 -6.754 9.694 1.00 89.12 85 HIS A N 1
ATOM 703 C CA . HIS A 1 85 ? 14.259 -7.284 9.695 1.00 89.12 85 HIS A CA 1
ATOM 704 C C . HIS A 1 85 ? 15.027 -6.803 8.456 1.00 89.12 85 HIS A C 1
ATOM 706 O O . HIS A 1 85 ? 14.445 -6.666 7.379 1.00 89.12 85 HIS A O 1
ATOM 712 N N . GLN A 1 86 ? 16.340 -6.591 8.597 1.00 91.62 86 GLN A N 1
ATOM 713 C CA . GLN A 1 86 ? 17.195 -6.026 7.544 1.00 91.62 86 GLN A CA 1
ATOM 714 C C . GLN A 1 86 ? 17.038 -6.743 6.192 1.00 91.62 86 GLN A C 1
ATOM 716 O O . GLN A 1 86 ? 16.957 -6.101 5.149 1.00 91.62 86 GLN A O 1
ATOM 721 N N . GLU A 1 87 ? 16.944 -8.072 6.195 1.00 93.31 87 GLU A N 1
ATOM 722 C CA . GLU A 1 87 ? 16.764 -8.858 4.969 1.00 93.31 87 GLU A CA 1
ATOM 723 C C . GLU A 1 87 ? 15.421 -8.593 4.275 1.00 93.31 87 GLU A C 1
ATOM 725 O O . GLU A 1 87 ? 15.355 -8.530 3.047 1.00 93.31 87 GLU A O 1
ATOM 730 N N . ILE A 1 88 ? 14.348 -8.426 5.053 1.00 92.38 88 ILE A N 1
ATOM 731 C CA . ILE A 1 88 ? 13.016 -8.091 4.536 1.00 92.38 88 ILE A CA 1
ATOM 732 C C . ILE A 1 88 ? 13.055 -6.683 3.946 1.00 92.38 88 ILE A C 1
ATOM 734 O O . ILE A 1 88 ? 12.610 -6.475 2.817 1.00 92.38 88 ILE A O 1
ATOM 738 N N . TYR A 1 89 ? 13.656 -5.739 4.672 1.00 94.38 89 TYR A N 1
ATOM 739 C CA . TYR A 1 89 ? 13.822 -4.364 4.218 1.00 94.38 89 TYR A CA 1
ATOM 740 C C . TYR A 1 89 ? 14.548 -4.287 2.867 1.00 94.38 89 TYR A C 1
ATOM 742 O O . TYR A 1 89 ? 14.061 -3.631 1.949 1.00 94.38 89 TYR A O 1
ATOM 750 N N . LEU A 1 90 ? 15.662 -5.009 2.698 1.00 96.25 90 LEU A N 1
ATOM 751 C CA . LEU A 1 90 ? 16.413 -5.030 1.437 1.00 96.25 90 LEU A CA 1
ATOM 752 C C . LEU A 1 90 ? 15.591 -5.591 0.268 1.00 96.25 90 LEU A C 1
ATOM 754 O O . LEU A 1 90 ? 15.655 -5.059 -0.840 1.00 96.25 90 LEU A O 1
ATOM 758 N N . LYS A 1 91 ? 14.779 -6.632 0.498 1.00 96.12 91 LYS A N 1
ATOM 759 C CA . LYS A 1 91 ? 13.882 -7.179 -0.537 1.00 96.12 91 LYS A CA 1
ATOM 760 C C . LYS A 1 91 ? 12.796 -6.182 -0.929 1.00 96.12 91 LYS A C 1
ATOM 762 O O . LYS A 1 91 ? 12.508 -6.020 -2.112 1.00 96.12 91 LYS A O 1
ATOM 767 N N . ILE A 1 92 ? 12.225 -5.483 0.047 1.00 96.50 92 ILE A N 1
ATOM 768 C CA . ILE A 1 92 ? 11.215 -4.451 -0.199 1.00 96.50 92 ILE A CA 1
ATOM 769 C C . ILE A 1 92 ? 11.825 -3.266 -0.941 1.00 96.50 92 ILE A C 1
ATOM 771 O O . ILE A 1 92 ? 11.225 -2.788 -1.897 1.00 96.50 92 ILE A O 1
ATOM 775 N N . GLN A 1 93 ? 13.029 -2.836 -0.568 1.00 97.00 93 GLN A N 1
ATOM 776 C CA . GLN A 1 93 ? 13.757 -1.783 -1.270 1.00 97.00 93 GLN A CA 1
ATOM 777 C C . GLN A 1 93 ? 14.032 -2.167 -2.731 1.00 97.00 93 GLN A C 1
ATOM 779 O O . GLN A 1 93 ? 13.827 -1.352 -3.631 1.00 97.00 93 GLN A O 1
ATOM 784 N N . ALA A 1 94 ? 14.457 -3.408 -2.984 1.00 97.56 94 ALA A N 1
ATOM 785 C CA . ALA A 1 94 ? 14.662 -3.911 -4.340 1.00 97.56 94 ALA A CA 1
ATOM 786 C C . ALA A 1 94 ? 13.354 -3.906 -5.151 1.00 97.56 94 ALA A C 1
ATOM 788 O O . ALA A 1 94 ? 13.345 -3.439 -6.292 1.00 97.56 94 ALA A O 1
ATOM 789 N N . ASN A 1 95 ? 12.243 -4.344 -4.548 1.00 97.44 95 ASN A N 1
ATOM 790 C CA . ASN A 1 95 ? 10.920 -4.254 -5.166 1.00 97.44 95 ASN A CA 1
ATOM 791 C C . ASN A 1 95 ? 10.537 -2.796 -5.451 1.00 97.44 95 ASN A C 1
ATOM 793 O O . ASN A 1 95 ? 10.154 -2.487 -6.570 1.00 97.44 95 ASN A O 1
ATOM 797 N N . ALA A 1 96 ? 10.682 -1.886 -4.488 1.00 97.44 96 ALA A N 1
ATOM 798 C CA . ALA A 1 96 ? 10.350 -0.469 -4.643 1.00 97.44 96 ALA A CA 1
ATOM 799 C C . ALA A 1 96 ? 11.123 0.179 -5.804 1.00 97.44 96 ALA A C 1
ATOM 801 O O . ALA A 1 96 ? 10.544 0.896 -6.622 1.00 97.44 96 ALA A O 1
ATOM 802 N N . LEU A 1 97 ? 12.419 -0.122 -5.931 1.00 96.62 97 LEU A N 1
ATOM 803 C CA . LEU A 1 97 ? 13.236 0.343 -7.051 1.00 96.62 97 LEU A CA 1
ATOM 804 C C . LEU A 1 97 ? 12.750 -0.228 -8.389 1.00 96.62 97 LEU A C 1
ATOM 806 O O . LEU A 1 97 ? 12.661 0.507 -9.372 1.00 96.62 97 LEU A O 1
ATOM 810 N N . LEU A 1 98 ? 12.429 -1.523 -8.438 1.00 96.50 98 LEU A N 1
ATOM 811 C CA . LEU A 1 98 ? 11.880 -2.146 -9.639 1.00 96.50 98 LEU A CA 1
ATOM 812 C C . LEU A 1 98 ? 10.546 -1.501 -10.033 1.00 96.50 98 LEU A C 1
ATOM 814 O O . LEU A 1 98 ? 10.378 -1.093 -11.178 1.00 96.50 98 LEU A O 1
ATOM 818 N N . LEU A 1 99 ? 9.631 -1.338 -9.079 1.00 96.06 99 LEU A N 1
ATOM 819 C CA . LEU A 1 99 ? 8.336 -0.701 -9.302 1.00 96.06 99 LEU A CA 1
ATOM 820 C C . LEU A 1 99 ? 8.477 0.743 -9.772 1.00 96.06 99 LEU A C 1
ATOM 822 O O . LEU A 1 99 ? 7.729 1.155 -10.649 1.00 96.06 99 LEU A O 1
ATOM 826 N N . SER A 1 100 ? 9.459 1.487 -9.263 1.00 94.75 100 SER A N 1
ATOM 827 C CA . SER A 1 100 ? 9.763 2.843 -9.731 1.00 94.75 100 SER A CA 1
ATOM 828 C C . SER A 1 100 ? 10.110 2.864 -11.222 1.00 94.75 100 SER A C 1
ATOM 830 O O . SER A 1 100 ? 9.560 3.665 -11.980 1.00 94.75 100 SER A O 1
ATOM 832 N N . LYS A 1 101 ? 10.961 1.931 -11.672 1.00 9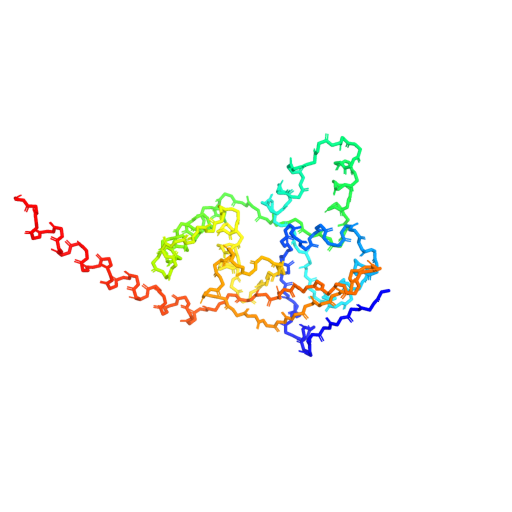3.31 101 LYS A N 1
ATOM 833 C CA . LYS A 1 101 ? 11.338 1.795 -13.088 1.00 93.31 101 LYS A CA 1
ATOM 834 C C . LYS A 1 101 ? 10.146 1.416 -13.963 1.00 93.31 101 LYS A C 1
ATOM 836 O O . LYS A 1 101 ? 9.940 2.030 -15.008 1.00 93.31 101 LYS A O 1
ATOM 841 N N . LEU A 1 102 ? 9.355 0.436 -13.524 1.00 93.81 102 LEU A N 1
ATOM 842 C CA . LEU A 1 102 ? 8.152 0.010 -14.240 1.00 93.81 102 LEU A CA 1
ATOM 843 C C . LEU A 1 102 ? 7.133 1.152 -14.326 1.00 93.81 102 LEU A C 1
ATOM 845 O O . LEU A 1 102 ? 6.636 1.459 -15.405 1.00 93.81 102 LEU A O 1
ATOM 849 N N . TYR A 1 103 ? 6.867 1.845 -13.220 1.00 91.50 103 TYR A N 1
ATOM 850 C CA . TYR A 1 103 ? 5.908 2.944 -13.194 1.00 91.50 103 TYR A CA 1
ATOM 851 C C . TYR A 1 103 ? 6.337 4.104 -14.096 1.00 91.50 103 TYR A C 1
ATOM 853 O O . TYR A 1 103 ? 5.516 4.622 -14.845 1.00 91.50 103 TYR A O 1
ATOM 861 N N . ALA A 1 104 ? 7.621 4.476 -14.087 1.00 90.25 104 ALA A N 1
ATOM 862 C CA . ALA A 1 104 ? 8.150 5.520 -14.966 1.00 90.25 104 ALA A CA 1
ATOM 863 C C . ALA A 1 104 ? 7.996 5.176 -16.458 1.00 90.25 104 ALA A C 1
ATOM 865 O O . ALA A 1 104 ? 7.827 6.078 -17.277 1.00 90.25 104 ALA A O 1
ATOM 866 N N . HIS A 1 105 ? 8.025 3.888 -16.813 1.00 86.25 105 HIS A N 1
ATOM 867 C CA . HIS A 1 105 ? 7.772 3.437 -18.179 1.00 86.25 105 HIS A CA 1
ATOM 868 C C . HIS A 1 105 ? 6.303 3.628 -18.586 1.00 86.25 105 HIS A C 1
ATOM 870 O O . HIS A 1 105 ? 6.026 4.197 -19.640 1.00 86.25 105 HIS A O 1
ATOM 876 N N . HIS A 1 106 ? 5.360 3.208 -17.738 1.00 84.81 106 HIS A N 1
ATOM 877 C CA . HIS A 1 106 ? 3.925 3.312 -18.032 1.00 84.81 106 HIS A CA 1
ATOM 878 C C . HIS A 1 106 ? 3.374 4.739 -17.882 1.00 84.81 106 HIS A C 1
ATOM 880 O O . HIS A 1 106 ? 2.466 5.137 -18.612 1.00 84.81 106 HIS A O 1
ATOM 886 N N . TYR A 1 107 ? 3.927 5.524 -16.955 1.00 87.06 107 TYR A N 1
ATOM 887 C CA . TYR A 1 107 ? 3.453 6.862 -16.599 1.00 87.06 107 TYR A CA 1
ATOM 888 C C . TYR A 1 107 ? 4.620 7.857 -16.494 1.00 87.06 107 TYR A C 1
ATOM 890 O O . TYR A 1 107 ? 4.918 8.359 -15.411 1.00 87.06 107 TYR A O 1
ATOM 898 N N . PRO A 1 108 ? 5.260 8.240 -17.614 1.00 81.62 108 PRO A N 1
ATOM 899 C CA . PRO A 1 108 ? 6.499 9.031 -17.610 1.00 81.62 108 PRO A CA 1
ATOM 900 C C . PRO A 1 108 ? 6.380 10.428 -16.978 1.00 81.62 108 PRO A C 1
ATOM 902 O O . PRO A 1 108 ? 7.389 11.060 -16.667 1.00 81.62 108 PRO A O 1
ATOM 905 N N . LYS A 1 109 ? 5.155 10.934 -16.792 1.00 83.94 109 LYS A N 1
ATOM 906 C CA . LYS A 1 109 ? 4.879 12.243 -16.179 1.00 83.94 109 LYS A CA 1
ATOM 907 C C . LYS A 1 109 ? 4.469 12.163 -14.708 1.00 83.94 109 LYS A C 1
ATOM 909 O O . LYS A 1 109 ? 4.396 13.203 -14.060 1.00 83.94 109 LYS A O 1
ATOM 914 N N . CYS A 1 110 ? 4.198 10.970 -14.188 1.00 80.00 110 CYS A N 1
ATOM 915 C CA . CYS A 1 110 ? 3.773 10.766 -12.810 1.00 80.00 110 CYS A CA 1
ATOM 916 C C . CYS A 1 110 ? 4.908 10.109 -12.032 1.00 80.00 110 CYS A C 1
ATOM 918 O O . CYS A 1 110 ? 5.554 9.181 -12.516 1.00 80.00 110 CYS A O 1
ATOM 920 N N . LYS A 1 111 ? 5.160 10.598 -10.820 1.00 84.88 111 LYS A N 1
ATOM 921 C CA . LYS A 1 111 ? 6.197 10.054 -9.947 1.00 84.88 111 LYS A CA 1
ATOM 922 C C . LYS A 1 111 ? 5.554 9.686 -8.615 1.00 84.88 111 LYS A C 1
ATOM 924 O O . LYS A 1 111 ? 5.160 10.608 -7.903 1.00 84.88 111 LYS A O 1
ATOM 929 N N . PRO A 1 112 ? 5.430 8.388 -8.299 1.00 89.50 112 PRO A N 1
ATOM 930 C CA . PRO A 1 112 ? 4.948 7.958 -6.998 1.00 89.50 112 PRO A CA 1
ATOM 931 C C . PRO A 1 112 ? 5.922 8.454 -5.931 1.00 89.50 112 PRO A C 1
ATOM 933 O O . PRO A 1 112 ? 7.125 8.598 -6.199 1.00 89.50 112 PRO A O 1
ATOM 936 N N . SER A 1 113 ? 5.422 8.716 -4.725 1.00 92.06 113 SER A N 1
ATOM 937 C CA . SER A 1 113 ? 6.312 9.035 -3.614 1.00 92.06 113 SER A CA 1
ATOM 938 C C . SER A 1 113 ? 7.205 7.830 -3.293 1.00 92.06 113 SER A C 1
ATOM 940 O O . SER A 1 113 ? 6.900 6.681 -3.634 1.00 92.06 113 SER A O 1
ATOM 942 N N . SER A 1 114 ? 8.339 8.068 -2.631 1.00 93.12 114 SER A N 1
ATOM 943 C CA . SER A 1 114 ? 9.176 6.964 -2.158 1.00 93.12 114 SER A CA 1
ATOM 944 C C . SER A 1 114 ? 8.398 6.051 -1.211 1.00 93.12 114 SER A C 1
ATOM 946 O O . SER A 1 114 ? 8.549 4.837 -1.291 1.00 93.12 114 SER A O 1
ATOM 948 N N . ILE A 1 115 ? 7.537 6.611 -0.363 1.00 93.88 115 ILE A N 1
ATOM 949 C CA . ILE A 1 115 ? 6.765 5.850 0.618 1.00 93.88 115 ILE A CA 1
ATOM 950 C C . ILE A 1 115 ? 5.707 4.984 -0.071 1.00 93.88 115 ILE A C 1
ATOM 952 O O . ILE A 1 115 ? 5.657 3.787 0.212 1.00 93.88 115 ILE A O 1
ATOM 956 N N . ASP A 1 116 ? 4.999 5.507 -1.077 1.00 94.62 116 ASP A N 1
ATOM 957 C CA . ASP A 1 116 ? 4.092 4.709 -1.918 1.00 94.62 116 ASP A CA 1
ATOM 958 C C . ASP A 1 116 ? 4.820 3.520 -2.564 1.00 94.62 116 ASP A C 1
ATOM 960 O O . ASP A 1 116 ? 4.304 2.402 -2.596 1.00 94.62 116 ASP A O 1
ATOM 964 N N . LEU A 1 117 ? 6.045 3.734 -3.061 1.00 96.31 117 LEU A N 1
ATOM 965 C CA . LEU A 1 117 ? 6.863 2.674 -3.658 1.00 96.31 117 LEU A CA 1
ATOM 966 C C . LEU A 1 117 ? 7.297 1.618 -2.634 1.00 96.31 117 LEU A C 1
ATOM 968 O O . LEU A 1 117 ? 7.286 0.429 -2.954 1.00 96.31 117 LEU A O 1
ATOM 972 N N . PHE A 1 118 ? 7.675 2.023 -1.419 1.00 96.62 118 PHE A N 1
ATOM 973 C CA . PHE A 1 118 ? 8.024 1.095 -0.339 1.00 96.62 118 PHE A CA 1
ATOM 974 C C . PHE A 1 118 ? 6.809 0.285 0.121 1.00 96.62 118 PHE A C 1
ATOM 976 O O . PHE A 1 118 ? 6.913 -0.937 0.256 1.00 96.62 118 PHE A O 1
ATOM 983 N N . LEU A 1 119 ? 5.648 0.925 0.276 1.00 96.00 119 LEU A N 1
ATOM 984 C CA . LEU A 1 119 ? 4.392 0.246 0.589 1.00 96.00 119 LEU A CA 1
ATOM 985 C C . LEU A 1 119 ? 4.025 -0.746 -0.514 1.00 96.00 119 LEU A C 1
ATOM 987 O O . LEU A 1 119 ? 3.841 -1.930 -0.236 1.00 96.00 119 LEU A O 1
ATOM 991 N N . ALA A 1 120 ? 4.023 -0.322 -1.777 1.00 96.75 120 ALA A N 1
ATOM 992 C CA . ALA A 1 120 ? 3.775 -1.211 -2.909 1.00 96.75 120 ALA A CA 1
ATOM 993 C C . ALA A 1 120 ? 4.771 -2.381 -2.957 1.00 96.75 120 ALA A C 1
ATOM 995 O O . ALA A 1 120 ? 4.374 -3.530 -3.163 1.00 96.75 120 ALA A O 1
ATOM 996 N N . GLY A 1 121 ? 6.053 -2.110 -2.701 1.00 97.19 121 GLY A N 1
ATOM 997 C CA . GLY A 1 121 ? 7.106 -3.118 -2.621 1.00 97.19 121 GLY A CA 1
ATOM 998 C C . GLY A 1 121 ? 6.877 -4.138 -1.505 1.00 97.19 121 GLY A C 1
ATOM 999 O O . GLY A 1 121 ? 7.165 -5.324 -1.700 1.00 97.19 121 GLY A O 1
ATOM 1000 N N . ARG A 1 122 ? 6.305 -3.717 -0.368 1.00 96.81 122 ARG A N 1
ATOM 1001 C CA . ARG A 1 122 ? 5.916 -4.610 0.730 1.00 96.81 122 ARG A CA 1
ATOM 1002 C C . ARG A 1 122 ? 4.738 -5.496 0.365 1.00 96.81 122 ARG A C 1
ATOM 1004 O O . ARG A 1 122 ? 4.800 -6.703 0.594 1.00 96.81 122 ARG A O 1
ATOM 1011 N N . ILE A 1 123 ? 3.689 -4.933 -0.223 1.00 96.88 123 ILE A N 1
ATOM 1012 C CA . ILE A 1 123 ? 2.528 -5.728 -0.646 1.00 96.88 123 ILE A CA 1
ATOM 1013 C C . ILE A 1 123 ? 2.945 -6.725 -1.733 1.00 96.88 123 ILE A C 1
ATOM 1015 O O . ILE A 1 123 ? 2.546 -7.886 -1.696 1.00 96.88 123 ILE A O 1
ATOM 1019 N N . MET A 1 124 ? 3.832 -6.321 -2.646 1.00 97.00 124 MET A N 1
ATOM 1020 C CA . MET A 1 124 ? 4.452 -7.219 -3.623 1.00 97.00 124 MET A CA 1
ATOM 1021 C C . MET A 1 124 ? 5.300 -8.319 -2.962 1.00 97.00 124 MET A C 1
ATOM 1023 O O . MET A 1 124 ? 5.301 -9.451 -3.439 1.00 97.00 124 MET A O 1
ATOM 1027 N N . TYR A 1 125 ? 6.021 -8.022 -1.877 1.00 96.19 125 TYR A N 1
ATOM 1028 C CA . TYR A 1 125 ? 6.814 -9.017 -1.144 1.00 96.19 125 TYR A CA 1
ATOM 1029 C C . TYR A 1 125 ? 5.926 -10.082 -0.479 1.00 96.19 125 TYR A C 1
ATOM 1031 O O . TYR A 1 125 ? 6.197 -11.276 -0.597 1.00 96.19 125 TYR A O 1
ATOM 1039 N N . ASN A 1 126 ? 4.839 -9.654 0.162 1.00 94.44 126 ASN A N 1
ATOM 1040 C CA . ASN A 1 126 ? 3.899 -10.526 0.872 1.00 94.44 126 ASN A CA 1
ATOM 1041 C C . ASN A 1 126 ? 2.871 -11.215 -0.054 1.00 94.44 126 ASN A C 1
ATOM 1043 O O . ASN A 1 126 ? 2.258 -12.213 0.339 1.00 94.44 126 ASN A O 1
ATOM 1047 N N . ARG A 1 127 ? 2.702 -10.716 -1.286 1.00 92.44 127 ARG A N 1
ATOM 1048 C CA . ARG A 1 127 ? 1.847 -11.258 -2.356 1.00 92.44 127 ARG A CA 1
ATOM 1049 C C . ARG A 1 127 ? 0.425 -11.565 -1.880 1.00 92.44 127 ARG A C 1
ATOM 1051 O O . ARG A 1 127 ? -0.315 -10.672 -1.483 1.00 92.44 127 ARG A O 1
ATOM 1058 N N . ASP A 1 128 ? 0.036 -12.838 -1.926 1.00 91.56 128 ASP A N 1
ATOM 1059 C CA . ASP A 1 128 ? -1.309 -13.307 -1.613 1.00 91.56 128 ASP A CA 1
ATOM 1060 C C . ASP A 1 128 ? -1.660 -13.218 -0.129 1.00 91.56 128 ASP A C 1
ATOM 1062 O O . ASP A 1 128 ? -2.825 -13.413 0.213 1.00 91.56 128 ASP A O 1
ATOM 1066 N N . ASN A 1 129 ? -0.700 -12.927 0.751 1.00 94.25 129 ASN A N 1
ATOM 1067 C CA . ASN A 1 129 ? -0.920 -12.855 2.195 1.00 94.25 129 ASN A CA 1
ATOM 1068 C C . ASN A 1 129 ? -1.245 -11.446 2.695 1.00 94.25 129 ASN A C 1
ATOM 1070 O O . ASN A 1 129 ? -1.535 -11.285 3.880 1.00 94.25 129 ASN A O 1
ATOM 1074 N N . SER A 1 130 ? -1.226 -10.435 1.822 1.00 95.69 130 SER A N 1
ATOM 1075 C CA . SER A 1 130 ? -1.447 -9.050 2.234 1.00 95.69 130 SER A CA 1
ATOM 1076 C C . SER A 1 130 ? -2.254 -8.233 1.246 1.00 95.69 130 SER A C 1
ATOM 1078 O O . SER A 1 130 ? -2.068 -8.378 0.038 1.00 95.69 130 SER A O 1
ATOM 1080 N N . TYR A 1 131 ? -3.036 -7.295 1.773 1.00 96.25 131 TYR A N 1
ATOM 1081 C CA . TYR A 1 131 ? -3.723 -6.247 1.025 1.00 96.25 131 TYR A CA 1
ATOM 1082 C C . TYR A 1 131 ? -3.375 -4.872 1.588 1.00 96.25 131 TYR A C 1
ATOM 1084 O O . TYR A 1 131 ? -2.918 -4.770 2.722 1.00 96.25 131 TYR A O 1
ATOM 1092 N N . LEU A 1 132 ? -3.602 -3.826 0.799 1.00 96.69 132 LEU A N 1
ATOM 1093 C CA . LEU A 1 132 ? -3.436 -2.428 1.200 1.00 96.69 132 LEU A CA 1
ATOM 1094 C C . LEU A 1 132 ? -4.782 -1.713 1.153 1.00 96.69 132 LEU A C 1
ATOM 1096 O O . LEU A 1 132 ? -5.482 -1.823 0.152 1.00 96.69 132 LEU A O 1
ATOM 1100 N N . ILE A 1 133 ? -5.124 -0.950 2.186 1.00 95.69 133 ILE A N 1
ATOM 1101 C CA . ILE A 1 133 ? -6.211 0.028 2.128 1.00 95.69 133 ILE A CA 1
ATOM 1102 C C . ILE A 1 133 ? -5.596 1.402 1.885 1.00 95.69 133 ILE A C 1
ATOM 1104 O O . ILE A 1 133 ? -4.824 1.876 2.713 1.00 95.69 133 ILE A O 1
ATOM 1108 N N . THR A 1 134 ? -5.950 2.043 0.770 1.00 94.69 134 THR A N 1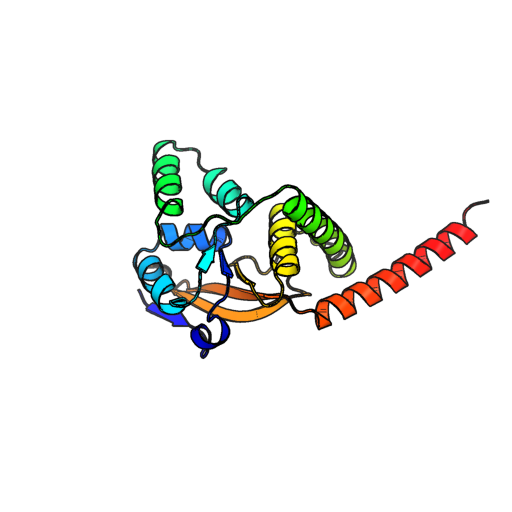
ATOM 1109 C CA . THR A 1 134 ? -5.445 3.377 0.410 1.00 94.69 134 THR A CA 1
ATOM 1110 C C . THR A 1 134 ? -6.532 4.261 -0.204 1.00 94.69 134 THR A C 1
ATOM 1112 O O . THR A 1 134 ? -7.443 3.780 -0.888 1.00 94.69 134 THR A O 1
ATOM 1115 N N . GLY A 1 135 ? -6.442 5.568 0.059 1.00 90.75 135 GLY A N 1
ATOM 1116 C CA . GLY A 1 135 ? -7.205 6.611 -0.633 1.00 90.75 135 GLY A CA 1
ATOM 1117 C C . GLY A 1 135 ? -6.470 7.176 -1.857 1.00 90.75 135 GLY A C 1
ATOM 1118 O O . GLY A 1 135 ? -7.099 7.767 -2.738 1.00 90.75 135 GLY A O 1
ATOM 1119 N N . ASN A 1 136 ? -5.160 6.945 -1.962 1.00 83.88 136 ASN A N 1
ATOM 1120 C CA . ASN A 1 136 ? -4.287 7.512 -2.979 1.00 83.88 136 ASN A CA 1
ATOM 1121 C C . ASN A 1 136 ? -4.205 6.619 -4.228 1.00 83.88 136 ASN A C 1
ATOM 1123 O O . ASN A 1 136 ? -3.220 5.937 -4.481 1.00 83.88 136 ASN A O 1
ATOM 1127 N N . LYS A 1 137 ? -5.239 6.622 -5.074 1.00 78.25 137 LYS A N 1
ATOM 1128 C CA . LYS A 1 137 ? -5.190 5.863 -6.342 1.00 78.25 137 LYS A CA 1
ATOM 1129 C C . LYS A 1 137 ? -4.395 6.531 -7.459 1.00 78.25 137 LYS A C 1
ATOM 1131 O O . LYS A 1 137 ? -4.053 5.864 -8.434 1.00 78.25 137 LYS A O 1
ATOM 1136 N N . LYS A 1 138 ? -4.187 7.843 -7.371 1.00 77.81 138 LYS A N 1
ATOM 1137 C CA . LYS A 1 138 ? -3.631 8.628 -8.474 1.00 77.81 138 LYS A CA 1
ATOM 1138 C C . LYS A 1 138 ? -2.114 8.498 -8.550 1.00 77.81 138 LYS A C 1
ATOM 1140 O O . LYS A 1 138 ? -1.585 8.365 -9.650 1.00 77.81 138 LYS A O 1
ATOM 1145 N N . ASP A 1 139 ? -1.456 8.522 -7.395 1.00 80.12 139 ASP A N 1
ATOM 1146 C CA . ASP A 1 139 ? 0.001 8.561 -7.312 1.00 80.12 139 ASP A CA 1
ATOM 1147 C C . ASP A 1 139 ? 0.602 7.236 -6.807 1.00 80.12 139 ASP A C 1
ATOM 1149 O O . ASP A 1 139 ? 1.809 7.048 -6.895 1.00 80.12 139 ASP A O 1
ATOM 1153 N N . PHE A 1 140 ? -0.220 6.270 -6.378 1.00 88.44 140 PHE A N 1
ATOM 1154 C CA . PHE A 1 140 ? 0.214 4.903 -6.067 1.00 88.44 140 PHE A CA 1
ATOM 1155 C C . PHE A 1 140 ? 0.398 4.057 -7.346 1.00 88.44 140 PHE A C 1
ATOM 1157 O O . PHE A 1 140 ? -0.367 4.225 -8.302 1.00 88.44 140 PHE A O 1
ATOM 1164 N N . PRO A 1 141 ? 1.342 3.089 -7.393 1.00 89.00 141 PRO A N 1
ATOM 1165 C CA . PRO A 1 141 ? 1.587 2.219 -8.552 1.00 89.00 141 PRO A CA 1
ATOM 1166 C C . PRO A 1 141 ? 0.472 1.192 -8.837 1.00 89.00 141 PRO A C 1
ATOM 1168 O O . PRO A 1 141 ? 0.717 -0.006 -8.936 1.00 89.00 141 PRO A O 1
ATOM 1171 N N . THR A 1 142 ? -0.763 1.651 -9.036 1.00 90.25 142 THR A N 1
ATOM 1172 C CA . THR A 1 142 ? -1.988 0.843 -9.171 1.00 90.25 142 THR A CA 1
ATOM 1173 C C . THR A 1 142 ? -2.001 -0.114 -10.370 1.00 90.25 142 THR A C 1
ATOM 1175 O O . THR A 1 142 ? -2.724 -1.106 -10.336 1.00 90.25 142 THR A O 1
ATOM 1178 N N . PHE A 1 143 ? -1.190 0.125 -11.404 1.00 91.06 143 PHE A N 1
ATOM 1179 C CA . PHE A 1 143 ? -1.154 -0.663 -12.647 1.00 91.06 143 PHE A CA 1
ATOM 1180 C C . PHE A 1 143 ? -0.806 -2.151 -12.467 1.00 91.06 143 PHE A C 1
ATOM 1182 O O . PHE A 1 143 ? -1.193 -2.966 -13.300 1.00 91.06 143 PHE A O 1
ATOM 1189 N N . ILE A 1 144 ? -0.139 -2.522 -11.370 1.00 94.75 144 ILE A N 1
ATOM 1190 C CA . ILE A 1 144 ? 0.184 -3.919 -11.011 1.00 94.75 144 ILE A CA 1
ATOM 1191 C C . ILE A 1 144 ? -0.658 -4.467 -9.849 1.00 94.75 144 ILE A C 1
ATOM 1193 O O . ILE A 1 144 ? -0.369 -5.531 -9.302 1.00 94.75 144 ILE A O 1
ATOM 1197 N N . PHE A 1 145 ? -1.712 -3.753 -9.463 1.00 95.50 145 PHE A N 1
ATOM 1198 C CA . PHE A 1 145 ? -2.621 -4.155 -8.397 1.00 95.50 145 PHE A CA 1
ATOM 1199 C C . PHE A 1 145 ? -4.056 -4.274 -8.920 1.00 95.50 145 PHE A C 1
ATOM 1201 O O . PHE A 1 145 ? -4.459 -3.646 -9.904 1.00 95.50 145 PHE A O 1
ATOM 1208 N N . ASP A 1 146 ? -4.847 -5.083 -8.227 1.00 94.19 146 ASP A N 1
ATOM 1209 C CA . ASP A 1 146 ? -6.294 -5.151 -8.382 1.00 94.19 146 ASP A CA 1
ATOM 1210 C C . ASP A 1 146 ? -6.974 -4.454 -7.214 1.00 94.19 146 ASP A C 1
ATOM 1212 O O . ASP A 1 146 ? -6.553 -4.585 -6.067 1.00 94.19 146 ASP A O 1
ATOM 1216 N N . THR A 1 147 ? -8.063 -3.742 -7.500 1.00 93.31 147 THR A N 1
ATOM 1217 C CA . THR A 1 147 ? -9.006 -3.337 -6.455 1.00 93.31 147 THR A CA 1
ATOM 1218 C C . THR A 1 147 ? -9.958 -4.500 -6.216 1.00 93.31 147 THR A C 1
ATOM 1220 O O . THR A 1 147 ? -10.718 -4.855 -7.112 1.00 93.31 147 THR A O 1
ATOM 1223 N N . ILE A 1 148 ? -9.911 -5.085 -5.024 1.00 92.50 148 ILE A N 1
ATOM 1224 C CA . ILE A 1 148 ? -10.763 -6.219 -4.630 1.00 92.50 148 ILE A CA 1
ATOM 1225 C C . ILE A 1 148 ? -11.918 -5.799 -3.718 1.00 92.50 148 ILE A C 1
ATOM 1227 O O . ILE A 1 148 ? -12.782 -6.610 -3.398 1.00 92.50 148 ILE A O 1
ATOM 1231 N N . GLY A 1 149 ? -11.925 -4.538 -3.290 1.00 91.56 149 GLY A N 1
ATOM 1232 C CA . GLY A 1 149 ? -12.985 -3.975 -2.477 1.00 91.56 149 GLY A CA 1
ATOM 1233 C C . GLY A 1 149 ? -12.888 -2.463 -2.365 1.00 91.56 149 GLY A C 1
ATOM 1234 O O . GLY A 1 149 ? -11.824 -1.880 -2.593 1.00 91.56 149 GLY A O 1
ATOM 1235 N N . VAL A 1 150 ? -14.001 -1.835 -2.005 1.00 91.38 150 VAL A N 1
ATOM 1236 C CA . VAL A 1 150 ? -14.077 -0.404 -1.707 1.00 91.38 150 VAL A CA 1
ATOM 1237 C C . VAL A 1 150 ? -14.797 -0.205 -0.378 1.00 91.38 150 VAL A C 1
ATOM 1239 O O . VAL A 1 150 ? -15.865 -0.773 -0.150 1.00 91.38 150 VAL A O 1
ATOM 1242 N N . ILE A 1 151 ? -14.186 0.597 0.488 1.00 90.31 151 ILE A N 1
ATOM 1243 C CA . ILE A 1 151 ? -14.748 1.074 1.747 1.00 90.31 151 ILE A CA 1
ATOM 1244 C C . ILE A 1 151 ? -15.105 2.536 1.530 1.00 90.31 151 ILE A C 1
ATOM 1246 O O . ILE A 1 151 ? -14.220 3.363 1.313 1.00 90.31 151 ILE A O 1
ATOM 1250 N N . SER A 1 152 ? -16.388 2.855 1.581 1.00 89.44 152 SER A N 1
ATOM 1251 C CA . SER A 1 152 ? -16.874 4.221 1.449 1.00 89.44 152 SER A CA 1
ATOM 1252 C C . SER A 1 152 ? -17.524 4.658 2.748 1.00 89.44 152 SER A C 1
ATOM 1254 O O . SER A 1 152 ? -18.272 3.901 3.356 1.00 89.44 152 SER A O 1
ATOM 1256 N N . ALA A 1 153 ? -17.249 5.880 3.175 1.00 84.88 153 ALA A N 1
ATOM 1257 C CA . ALA A 1 153 ? -17.860 6.461 4.357 1.00 84.88 153 ALA A CA 1
ATOM 1258 C C . ALA A 1 153 ? -18.232 7.914 4.075 1.00 84.88 153 ALA A C 1
ATOM 1260 O O . ALA A 1 153 ? -17.515 8.639 3.375 1.00 84.88 153 ALA A O 1
ATOM 1261 N N . GLU A 1 154 ? -19.386 8.319 4.588 1.00 81.25 154 GLU A N 1
ATOM 1262 C CA . GLU A 1 154 ? -19.810 9.713 4.551 1.00 81.25 154 GLU A CA 1
ATOM 1263 C C . GLU A 1 154 ? -18.911 10.543 5.466 1.00 81.25 154 GLU A C 1
ATOM 1265 O O . GLU A 1 154 ? -18.602 10.130 6.576 1.00 81.25 154 GLU A O 1
ATOM 1270 N N . LYS A 1 155 ? -18.468 11.710 4.997 1.00 68.38 155 LYS A N 1
ATOM 1271 C CA . LYS A 1 155 ? -17.820 12.714 5.835 1.00 68.38 155 LYS A CA 1
ATOM 1272 C C . LYS A 1 155 ? -18.909 13.637 6.372 1.00 68.38 155 LYS A C 1
ATOM 1274 O O . LYS A 1 155 ? -19.664 14.210 5.581 1.00 68.38 155 LYS A O 1
ATOM 1279 N N . ASP A 1 156 ? -18.984 13.782 7.691 1.00 58.41 156 ASP A N 1
ATOM 1280 C CA . ASP A 1 156 ? -20.050 14.543 8.344 1.00 58.41 156 ASP A CA 1
ATOM 1281 C C . ASP A 1 156 ? -20.257 15.957 7.748 1.00 58.41 156 ASP A C 1
ATOM 1283 O O . ASP A 1 156 ? -19.332 16.640 7.294 1.00 58.41 156 ASP A O 1
ATOM 1287 N N . GLN A 1 157 ? -21.532 16.366 7.737 1.00 54.00 157 GLN A N 1
ATOM 1288 C CA . GLN A 1 157 ? -22.110 17.674 7.368 1.00 54.00 157 GLN A CA 1
ATOM 1289 C C . GLN A 1 157 ? -21.997 18.161 5.911 1.00 54.00 157 GLN A C 1
ATOM 1291 O O . GLN A 1 157 ? -22.690 19.111 5.551 1.00 54.00 157 GLN A O 1
ATOM 1296 N N . SER A 1 158 ? -21.197 17.530 5.048 1.00 58.97 158 SER A N 1
ATOM 1297 C CA . SER A 1 158 ? -20.931 18.047 3.688 1.00 58.97 158 SER A CA 1
ATOM 1298 C C . SER A 1 158 ? -21.463 17.191 2.530 1.00 58.97 158 SER A C 1
ATOM 1300 O O . SER A 1 158 ? -21.220 17.536 1.374 1.00 58.97 158 SER A O 1
ATOM 1302 N N . ASN A 1 159 ? -22.173 16.085 2.798 1.00 59.47 159 ASN A N 1
ATOM 1303 C CA . ASN A 1 159 ? -22.542 15.064 1.794 1.00 59.47 159 ASN A CA 1
ATOM 1304 C C . ASN A 1 159 ? -21.338 14.527 0.981 1.00 59.47 159 ASN A C 1
ATOM 1306 O O . ASN A 1 159 ? -21.509 13.940 -0.088 1.00 59.47 159 ASN A O 1
ATOM 1310 N N . GLY A 1 160 ? -20.105 14.729 1.458 1.00 71.06 160 GLY A N 1
ATOM 1311 C CA . GLY A 1 160 ? -18.903 14.248 0.791 1.00 71.06 160 GLY A CA 1
ATOM 1312 C C . GLY A 1 160 ? -18.654 12.784 1.130 1.00 71.06 160 GLY A C 1
ATOM 1313 O O . GLY A 1 160 ? -18.427 12.457 2.289 1.00 71.06 160 GLY A O 1
ATOM 1314 N N . MET A 1 161 ? -18.653 11.897 0.135 1.00 81.38 161 MET A N 1
ATOM 1315 C CA . MET A 1 161 ? -18.275 10.497 0.340 1.00 81.38 161 MET A CA 1
ATOM 1316 C C . MET A 1 161 ? -16.766 10.330 0.145 1.00 81.38 161 MET A C 1
ATOM 1318 O O . MET A 1 161 ? -16.239 10.639 -0.927 1.00 81.38 161 MET A O 1
ATOM 1322 N N . ARG A 1 162 ? -16.059 9.811 1.154 1.00 88.00 162 ARG A N 1
ATOM 1323 C CA . ARG A 1 162 ? -14.656 9.398 1.011 1.00 88.00 162 ARG A CA 1
ATOM 1324 C C . ARG A 1 162 ? -14.614 7.902 0.739 1.00 88.00 162 ARG A C 1
ATOM 1326 O O . ARG A 1 162 ? -15.307 7.133 1.394 1.00 88.00 162 ARG A O 1
ATOM 1333 N N . SER A 1 163 ? -13.832 7.498 -0.258 1.00 90.56 163 SER A N 1
ATOM 1334 C CA . SER A 1 163 ? -13.705 6.094 -0.655 1.00 90.56 163 SER A CA 1
ATOM 1335 C C . SER A 1 163 ? -12.256 5.645 -0.587 1.00 90.56 163 SER A C 1
ATOM 1337 O O . SER A 1 163 ? -11.363 6.328 -1.084 1.00 90.56 163 SER A O 1
ATOM 1339 N N . PHE A 1 164 ? -12.050 4.471 -0.010 1.00 93.44 164 PHE A N 1
ATOM 1340 C CA . PHE A 1 164 ? -10.768 3.805 0.139 1.00 93.44 164 PHE A CA 1
ATOM 1341 C C . PHE A 1 164 ? -10.820 2.466 -0.569 1.00 93.44 164 PHE A C 1
ATOM 1343 O O . PHE A 1 164 ? -11.827 1.761 -0.537 1.00 93.44 164 PHE A O 1
ATOM 1350 N N . CYS A 1 165 ? -9.735 2.113 -1.236 1.00 93.81 165 CYS A N 1
ATOM 1351 C CA . CYS A 1 165 ? -9.668 0.902 -2.031 1.00 93.81 165 CYS A CA 1
ATOM 1352 C C . CYS A 1 165 ? -8.841 -0.144 -1.307 1.00 93.81 165 CYS A C 1
ATOM 1354 O O . CYS A 1 165 ? -7.722 0.138 -0.888 1.00 93.81 165 CYS A O 1
ATOM 1356 N N . LEU A 1 166 ? -9.385 -1.354 -1.219 1.00 94.62 166 LEU A N 1
ATOM 1357 C CA . LEU A 1 166 ? -8.651 -2.534 -0.802 1.00 94.62 166 LEU A CA 1
ATOM 1358 C C . LEU A 1 166 ? -7.944 -3.113 -2.028 1.00 94.62 166 LEU A C 1
ATOM 1360 O O . LEU A 1 166 ? -8.584 -3.559 -2.985 1.00 94.62 166 LEU A O 1
ATOM 1364 N N . MET A 1 167 ? -6.620 -3.066 -2.009 1.00 95.00 167 MET A N 1
ATOM 1365 C CA . MET A 1 167 ? -5.758 -3.389 -3.130 1.00 95.00 167 MET A CA 1
ATOM 1366 C C . MET A 1 167 ? -4.979 -4.677 -2.887 1.00 95.00 167 MET A C 1
ATOM 1368 O O . MET A 1 167 ? -4.390 -4.874 -1.825 1.00 95.00 167 MET A O 1
ATOM 1372 N N . LYS A 1 168 ? -4.936 -5.534 -3.907 1.00 95.31 168 LYS A N 1
ATOM 1373 C CA . LYS A 1 168 ? -4.188 -6.793 -3.931 1.00 95.31 168 LYS A CA 1
ATOM 1374 C C . LYS A 1 168 ? -3.126 -6.750 -5.025 1.00 95.31 168 LYS A C 1
ATOM 1376 O O . LYS A 1 168 ? -3.413 -6.316 -6.137 1.00 95.31 168 LYS A O 1
ATOM 1381 N N . PHE A 1 169 ? -1.918 -7.230 -4.735 1.00 97.12 169 PHE A N 1
ATOM 1382 C CA . PHE A 1 169 ? -0.885 -7.406 -5.759 1.00 97.12 169 PHE A CA 1
ATOM 1383 C C . PHE A 1 169 ? -1.320 -8.442 -6.808 1.00 97.12 169 PHE A C 1
ATOM 1385 O O . PHE A 1 169 ? -1.756 -9.540 -6.457 1.00 97.12 169 PHE A O 1
ATOM 1392 N N . ASN A 1 170 ? -1.181 -8.106 -8.093 1.00 97.38 170 ASN A N 1
ATOM 1393 C CA . ASN A 1 170 ? -1.518 -8.990 -9.203 1.00 97.38 170 ASN A CA 1
ATOM 1394 C C . ASN A 1 170 ? -0.244 -9.411 -9.949 1.00 97.38 170 ASN A C 1
ATOM 1396 O O . ASN A 1 170 ? 0.339 -8.636 -10.711 1.00 97.38 170 ASN A O 1
ATOM 1400 N N . GLN A 1 171 ? 0.144 -10.676 -9.766 1.00 96.94 171 GLN A N 1
ATOM 1401 C CA . GLN A 1 171 ? 1.333 -11.252 -10.395 1.00 96.94 171 GLN A CA 1
ATOM 1402 C C . GLN A 1 171 ? 1.267 -11.197 -11.928 1.00 96.94 171 GLN A C 1
ATOM 1404 O O . GLN A 1 171 ? 2.253 -10.846 -12.558 1.00 96.94 171 GLN A O 1
ATOM 1409 N N . SER A 1 172 ? 0.108 -11.464 -12.537 1.00 97.38 172 SER A N 1
ATOM 1410 C CA . SER A 1 172 ? -0.032 -11.451 -13.999 1.00 97.38 172 SER A CA 1
ATOM 1411 C C . SER A 1 172 ? 0.145 -10.052 -14.594 1.00 97.38 172 SER A C 1
ATOM 1413 O O . SER A 1 172 ? 0.779 -9.916 -15.640 1.00 97.38 172 SER A O 1
ATOM 1415 N N . LYS A 1 173 ? -0.385 -9.009 -13.940 1.00 96.88 173 LYS A N 1
ATOM 1416 C CA . LYS A 1 173 ? -0.172 -7.613 -14.358 1.00 96.88 173 LYS A CA 1
ATOM 1417 C C . LYS A 1 173 ? 1.289 -7.207 -14.202 1.00 96.88 173 LYS A C 1
ATOM 1419 O O . LYS A 1 173 ? 1.838 -6.553 -15.084 1.00 96.88 173 LYS A O 1
ATOM 1424 N N . PHE A 1 174 ? 1.919 -7.624 -13.104 1.00 97.31 174 PHE A N 1
ATOM 1425 C CA . PHE A 1 174 ? 3.346 -7.419 -12.893 1.00 97.31 174 PHE A CA 1
ATOM 1426 C C . PHE A 1 174 ? 4.189 -8.102 -13.975 1.00 97.31 174 PHE A C 1
ATOM 1428 O O . PHE A 1 174 ? 5.030 -7.443 -14.576 1.00 97.31 174 PHE A O 1
ATOM 1435 N N . ASP A 1 175 ? 3.944 -9.379 -14.270 1.00 97.31 175 ASP A N 1
ATOM 1436 C CA . ASP A 1 175 ? 4.702 -10.136 -15.273 1.00 97.31 175 ASP A CA 1
ATOM 1437 C C . ASP A 1 175 ? 4.581 -9.496 -16.661 1.00 97.31 175 ASP A C 1
ATOM 1439 O O . ASP A 1 175 ? 5.564 -9.412 -17.403 1.00 97.31 175 ASP A O 1
ATOM 1443 N N . HIS A 1 176 ? 3.388 -8.995 -16.996 1.00 96.31 176 HIS A N 1
ATOM 1444 C CA . HIS A 1 176 ? 3.146 -8.259 -18.231 1.00 96.31 176 HIS A CA 1
ATOM 1445 C C . HIS A 1 176 ? 3.990 -6.978 -18.298 1.00 96.31 176 HIS A C 1
ATOM 1447 O O . HIS A 1 176 ? 4.807 -6.838 -19.208 1.00 96.31 176 HIS A O 1
ATOM 1453 N N . ALA A 1 177 ? 3.870 -6.104 -17.295 1.00 95.31 177 ALA A N 1
ATOM 1454 C CA . ALA A 1 177 ? 4.635 -4.859 -17.214 1.00 95.31 177 ALA A CA 1
ATOM 1455 C C . ALA A 1 177 ? 6.154 -5.097 -17.207 1.00 95.31 177 ALA A C 1
ATOM 1457 O O . ALA A 1 177 ? 6.922 -4.391 -17.861 1.00 95.31 177 ALA A O 1
ATOM 1458 N N . TYR A 1 178 ? 6.605 -6.125 -16.489 1.00 96.44 178 TYR A N 1
ATOM 1459 C CA . TYR A 1 178 ? 8.015 -6.485 -16.412 1.00 96.44 178 TYR A CA 1
ATOM 1460 C C . TYR A 1 178 ? 8.551 -6.984 -17.760 1.00 96.44 178 TYR A C 1
ATOM 1462 O O . TYR A 1 178 ? 9.645 -6.604 -18.174 1.00 96.44 178 TYR A O 1
ATOM 1470 N N . THR A 1 179 ? 7.762 -7.771 -18.493 1.00 95.50 179 THR A N 1
ATOM 1471 C CA . THR A 1 179 ? 8.118 -8.228 -19.844 1.00 95.50 179 THR A CA 1
ATOM 1472 C C . THR A 1 179 ? 8.237 -7.060 -20.824 1.00 95.50 179 THR A C 1
ATOM 1474 O O . THR A 1 179 ? 9.153 -7.040 -21.649 1.00 95.50 179 THR A O 1
ATOM 1477 N N . GLU A 1 180 ? 7.333 -6.082 -20.755 1.00 93.31 180 GLU A N 1
ATOM 1478 C CA . GLU A 1 180 ? 7.413 -4.867 -21.577 1.00 93.31 180 GLU A CA 1
ATOM 1479 C C . GLU A 1 180 ? 8.668 -4.049 -21.257 1.00 93.31 180 GLU A C 1
ATOM 1481 O O . GLU A 1 180 ? 9.406 -3.665 -22.169 1.00 93.31 180 GLU A O 1
ATOM 1486 N N . TYR A 1 181 ? 8.980 -3.887 -19.969 1.00 93.50 181 TYR A N 1
ATOM 1487 C CA . TYR A 1 181 ? 10.202 -3.226 -19.519 1.00 93.50 181 TYR A CA 1
ATOM 1488 C C . TYR A 1 181 ? 11.472 -3.905 -20.057 1.00 93.50 181 TYR A C 1
ATOM 1490 O O . TYR A 1 181 ? 12.336 -3.224 -20.608 1.00 93.50 181 TYR A O 1
ATOM 1498 N N . LEU A 1 182 ? 11.579 -5.236 -19.972 1.00 93.69 182 LEU A N 1
ATOM 1499 C CA . LEU A 1 182 ? 12.753 -5.975 -20.459 1.00 93.69 18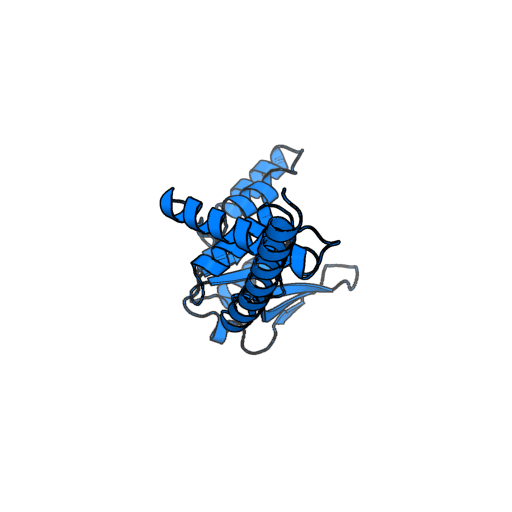2 LEU A CA 1
ATOM 1500 C C . LEU A 1 182 ? 12.970 -5.821 -21.972 1.00 93.69 182 LEU A C 1
ATOM 1502 O O . LEU A 1 182 ? 14.112 -5.727 -22.430 1.00 93.69 182 LEU A O 1
ATOM 1506 N N . LYS A 1 183 ? 11.889 -5.766 -22.761 1.00 92.50 183 LYS A N 1
ATOM 1507 C CA . LYS A 1 183 ? 11.971 -5.511 -24.209 1.00 92.50 183 LYS A CA 1
ATOM 1508 C C . LYS A 1 183 ? 12.530 -4.119 -24.499 1.00 92.50 183 LYS A C 1
ATOM 1510 O O . LYS A 1 183 ? 13.389 -3.978 -25.368 1.00 92.50 183 LYS A O 1
ATOM 1515 N N . MET A 1 184 ? 12.070 -3.104 -23.767 1.00 89.31 184 MET A N 1
ATOM 1516 C CA . MET A 1 184 ? 12.580 -1.737 -23.897 1.00 89.31 184 MET A CA 1
ATOM 1517 C C . MET A 1 184 ? 14.052 -1.645 -23.480 1.00 89.31 184 MET A C 1
ATOM 1519 O O . MET A 1 184 ? 14.852 -1.054 -24.201 1.00 89.31 184 MET A O 1
ATOM 1523 N N . GLU A 1 185 ? 14.416 -2.234 -22.340 1.00 88.94 185 GLU A N 1
ATOM 1524 C CA . GLU A 1 185 ? 15.786 -2.209 -21.819 1.00 88.94 185 GLU A CA 1
ATOM 1525 C C . GLU A 1 185 ? 16.763 -2.873 -22.799 1.00 88.94 185 GLU A C 1
ATOM 1527 O O . GLU A 1 185 ? 17.808 -2.303 -23.110 1.00 88.94 185 GLU A O 1
ATOM 1532 N N . SER A 1 186 ? 16.379 -4.017 -23.376 1.00 89.50 186 SER A N 1
ATOM 1533 C CA . SER A 1 186 ? 17.175 -4.711 -24.398 1.00 89.50 186 SER A CA 1
ATOM 1534 C C . SER A 1 186 ? 17.405 -3.835 -25.631 1.00 89.50 186 SER A C 1
ATOM 1536 O O . SER A 1 186 ? 18.541 -3.685 -26.078 1.00 89.50 186 SER A O 1
ATOM 1538 N N . LYS A 1 187 ? 16.343 -3.191 -26.135 1.00 88.44 187 LYS A N 1
ATOM 1539 C CA . LYS A 1 187 ? 16.426 -2.277 -27.280 1.00 88.44 187 LYS A CA 1
ATOM 1540 C C . LYS A 1 187 ? 17.338 -1.079 -26.993 1.00 88.44 187 LYS A C 1
ATOM 1542 O O . LYS A 1 187 ? 18.178 -0.742 -27.819 1.00 88.44 187 LYS A O 1
ATOM 1547 N N . GLY A 1 188 ? 17.219 -0.471 -25.811 1.00 85.25 188 GLY A N 1
ATOM 1548 C CA . GLY A 1 188 ? 18.067 0.655 -25.409 1.00 85.25 188 GLY A CA 1
ATOM 1549 C C . GLY A 1 188 ? 19.548 0.278 -25.301 1.00 85.25 188 GLY A C 1
ATOM 1550 O O . GLY A 1 188 ? 20.415 1.054 -25.697 1.00 85.25 188 GLY A O 1
ATOM 1551 N N . ILE A 1 189 ? 19.858 -0.931 -24.822 1.00 86.88 189 ILE A N 1
ATOM 1552 C CA . ILE A 1 189 ? 21.236 -1.447 -24.774 1.00 86.88 189 ILE A CA 1
ATOM 1553 C C . ILE A 1 189 ? 21.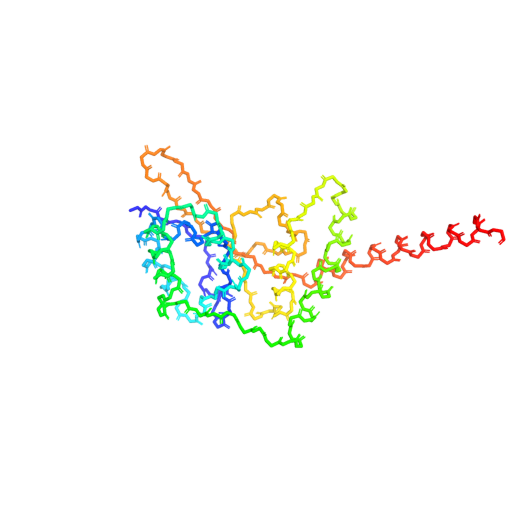795 -1.669 -26.188 1.00 86.88 189 ILE A C 1
ATOM 1555 O O . ILE A 1 189 ? 22.957 -1.348 -26.435 1.00 86.88 189 ILE A O 1
ATOM 1559 N N . GLU A 1 190 ? 21.002 -2.212 -27.114 1.00 86.25 190 GLU A N 1
ATOM 1560 C CA . GLU A 1 190 ? 21.413 -2.386 -28.515 1.00 86.25 190 GLU A CA 1
ATOM 1561 C C . GLU A 1 190 ? 21.668 -1.045 -29.213 1.00 86.25 190 GLU A C 1
ATOM 1563 O O . GLU A 1 190 ? 22.697 -0.881 -29.868 1.00 86.25 190 GLU A O 1
ATOM 1568 N N . GLU A 1 191 ? 20.781 -0.065 -29.029 1.00 88.19 191 GLU A N 1
ATOM 1569 C CA . GLU A 1 191 ? 20.954 1.293 -29.556 1.00 88.19 191 GLU A CA 1
ATOM 1570 C C . GLU A 1 191 ? 22.238 1.941 -29.014 1.00 88.19 191 GLU A C 1
ATOM 1572 O O . GLU A 1 191 ? 23.036 2.458 -29.796 1.00 88.19 191 GLU A O 1
ATOM 1577 N N . LEU A 1 192 ? 22.506 1.824 -27.707 1.00 86.75 192 LEU A N 1
ATOM 1578 C CA . LEU A 1 192 ? 23.735 2.338 -27.095 1.00 86.75 192 LEU A CA 1
ATOM 1579 C C . LEU A 1 192 ? 24.995 1.695 -27.686 1.00 86.75 192 LEU A C 1
ATOM 1581 O O . LEU A 1 192 ? 25.931 2.414 -28.036 1.00 86.75 192 LEU A O 1
ATOM 1585 N N . LYS A 1 193 ? 25.010 0.366 -27.862 1.00 85.75 193 LYS A N 1
ATOM 1586 C CA . LYS A 1 193 ? 26.138 -0.360 -28.478 1.00 85.75 193 LYS A CA 1
ATOM 1587 C C . LYS A 1 193 ? 26.426 0.086 -29.912 1.00 85.75 193 LYS A C 1
ATOM 1589 O O . LYS A 1 193 ? 27.579 0.060 -30.316 1.00 85.75 193 LYS A O 1
ATOM 1594 N N . ASN A 1 194 ? 25.405 0.507 -30.656 1.00 80.69 194 ASN A N 1
ATOM 1595 C CA . ASN A 1 194 ? 25.555 0.997 -32.029 1.00 80.69 194 ASN A CA 1
ATOM 1596 C C . ASN A 1 194 ? 25.961 2.482 -32.107 1.00 80.69 194 ASN A C 1
ATOM 1598 O O . ASN A 1 194 ? 26.325 2.958 -33.180 1.00 80.69 194 ASN A O 1
ATOM 1602 N N . THR A 1 195 ? 25.877 3.219 -30.994 1.00 82.56 195 THR A N 1
ATOM 1603 C CA . THR A 1 195 ? 26.228 4.652 -30.913 1.00 82.56 195 THR A CA 1
ATOM 1604 C C . THR A 1 195 ? 27.552 4.940 -30.209 1.00 82.56 195 THR A C 1
ATOM 1606 O O . THR A 1 195 ? 28.062 6.055 -30.322 1.00 82.56 195 THR A O 1
ATOM 1609 N N . LEU A 1 196 ? 28.110 3.971 -29.481 1.00 61.09 196 LEU A N 1
ATOM 1610 C CA . LEU A 1 196 ? 29.407 4.109 -28.823 1.00 61.09 196 LEU A CA 1
ATOM 1611 C C . LEU A 1 196 ? 30.527 3.643 -29.780 1.00 61.09 196 LEU A C 1
ATOM 1613 O O . LEU A 1 196 ? 30.411 2.542 -30.318 1.00 61.09 196 LEU A O 1
ATOM 1617 N N . PRO A 1 197 ? 31.560 4.476 -30.026 1.00 57.28 197 PRO A N 1
ATOM 1618 C CA . PRO A 1 197 ? 32.669 4.175 -30.936 1.00 57.28 197 PRO A CA 1
ATOM 1619 C C . PRO A 1 197 ? 33.595 3.058 -30.441 1.00 57.28 197 PRO A C 1
ATOM 1621 O O . PRO A 1 197 ? 33.707 2.869 -29.207 1.00 57.28 197 PRO A O 1
#

Sequence (197 aa):
MQYFLTENISSNSSNKQIFLDNDFLSFLFENDDVLEAIPRIFSNSSLVIDSFSEFEFLRDIFVPSERVLREQFISYNIFIPALNHQEIYLKIQANALLLSKLYAHHYPKCKPSSIDLFLAGRIMYNRDNSYLITGNKKDFPTFIFDTIGVISAEKDQSNGMRSFCLMKFNQSKFDHAYTEYLKMESKGIEELKNTLP

pLDDT: mean 89.52, std 9.65, range [54.0, 97.56]

Radius of gyration: 18.77 Å; chains: 1; bounding box: 56×35×54 Å

Foldseek 3Di:
DDKDKDPPQQVLQAQAEEEEALQRLVVLLVDVPVVVCVCVSNVRYADEYEPLRLCVNQVVDPDVVVSVSSVVSCPDPSYDYDDDDPVLQVQLVVQLVVLQLLCCVVPVPAGADSSLSSVVSNLVVCASRYKYKAQPPPRHSCQQKDFPMKMWDQDPPPSDIRIITTIGGHPVSVVVSVVVSVVVVVVVVVVVVVVDD